Protein AF-A0A6G8RUR4-F1 (afdb_monomer_lite)

Structure (mmCIF, N/CA/C/O backbone):
data_AF-A0A6G8RUR4-F1
#
_entry.id   AF-A0A6G8RUR4-F1
#
loop_
_atom_site.group_PDB
_atom_site.id
_atom_site.type_symbol
_atom_site.label_atom_id
_atom_site.label_alt_id
_atom_site.label_comp_id
_atom_site.label_asym_id
_atom_site.label_entity_id
_atom_site.label_seq_id
_atom_site.pdbx_PDB_ins_code
_atom_site.Cartn_x
_atom_site.Cartn_y
_atom_site.Cartn_z
_atom_site.occupancy
_atom_site.B_iso_or_equiv
_atom_site.auth_seq_id
_atom_site.auth_comp_id
_atom_site.auth_asym_id
_atom_site.auth_atom_id
_atom_site.pdbx_PDB_model_num
ATOM 1 N N . MET A 1 1 ? 14.796 11.228 -72.167 1.00 39.22 1 MET A N 1
ATOM 2 C CA . MET A 1 1 ? 13.965 10.048 -72.504 1.00 39.22 1 MET A CA 1
ATOM 3 C C . MET A 1 1 ? 12.686 10.130 -71.687 1.00 39.22 1 MET A C 1
ATOM 5 O O . MET A 1 1 ? 12.757 9.966 -70.480 1.00 39.22 1 MET A O 1
ATOM 9 N N . ILE A 1 2 ? 11.554 10.454 -72.313 1.00 38.62 2 ILE A N 1
ATOM 10 C CA . ILE A 1 2 ? 10.247 10.582 -71.648 1.00 38.62 2 ILE A CA 1
ATOM 11 C C . ILE A 1 2 ? 9.370 9.448 -72.182 1.00 38.62 2 ILE A C 1
ATOM 13 O O . ILE A 1 2 ? 9.181 9.345 -73.392 1.00 38.62 2 ILE A O 1
ATOM 17 N N . LYS A 1 3 ? 8.894 8.566 -71.297 1.00 50.94 3 LYS A N 1
ATOM 18 C CA . LYS A 1 3 ? 7.958 7.484 -71.629 1.00 50.94 3 LYS A CA 1
ATOM 19 C C . LYS A 1 3 ? 6.578 7.847 -71.081 1.00 50.94 3 LYS A C 1
ATOM 21 O O . LYS A 1 3 ? 6.401 7.925 -69.872 1.00 50.94 3 LYS A O 1
ATOM 26 N N . PHE A 1 4 ? 5.630 8.060 -71.988 1.00 56.09 4 PHE A N 1
ATOM 27 C CA . PHE A 1 4 ? 4.192 8.094 -71.722 1.00 56.09 4 PHE A CA 1
ATOM 28 C C . PHE A 1 4 ? 3.642 6.667 -71.751 1.00 56.09 4 PHE A C 1
ATOM 30 O O . PHE A 1 4 ? 3.941 5.952 -72.702 1.00 56.09 4 PHE A O 1
ATOM 37 N N . TYR A 1 5 ? 2.805 6.286 -70.782 1.00 52.38 5 TYR A N 1
ATOM 38 C CA . TYR A 1 5 ? 1.797 5.231 -70.955 1.00 52.38 5 TYR A CA 1
ATOM 39 C C . TYR A 1 5 ? 0.518 5.567 -70.161 1.00 52.38 5 TYR A C 1
ATOM 41 O O . TYR A 1 5 ? 0.611 6.265 -69.148 1.00 52.38 5 TYR A O 1
ATOM 49 N N . PRO A 1 6 ? -0.669 5.151 -70.648 1.00 61.28 6 PRO A N 1
ATOM 50 C CA . PRO A 1 6 ? -1.935 5.810 -70.366 1.00 61.28 6 PRO A CA 1
ATOM 51 C C . PRO A 1 6 ? -2.784 5.142 -69.276 1.00 61.28 6 PRO A C 1
ATOM 53 O O . PRO A 1 6 ? -2.653 3.968 -68.943 1.00 61.28 6 PRO A O 1
ATOM 56 N N . VAL A 1 7 ? -3.702 5.977 -68.799 1.00 51.66 7 VAL A N 1
ATOM 57 C CA . VAL A 1 7 ? -4.922 5.740 -68.025 1.00 51.66 7 VAL A CA 1
ATOM 58 C C . VAL A 1 7 ? -5.691 4.494 -68.486 1.00 51.66 7 VAL A C 1
ATOM 60 O O . VAL A 1 7 ? -5.994 4.362 -69.669 1.00 51.66 7 VAL A O 1
ATOM 63 N N . CYS A 1 8 ? -6.108 3.648 -67.538 1.00 48.16 8 CYS A N 1
ATOM 64 C CA . CYS A 1 8 ? -7.214 2.713 -67.737 1.00 48.16 8 CYS A CA 1
ATOM 65 C C . CYS A 1 8 ? -8.162 2.786 -66.531 1.00 48.16 8 CYS A C 1
ATOM 67 O O . CYS A 1 8 ? -7.882 2.278 -65.447 1.00 48.16 8 CYS A O 1
ATOM 69 N N . LEU A 1 9 ? -9.257 3.511 -66.744 1.00 51.56 9 LEU A N 1
ATOM 70 C CA . LEU A 1 9 ? -10.427 3.639 -65.886 1.00 51.56 9 LEU A CA 1
ATOM 71 C C . LEU A 1 9 ? -11.281 2.373 -66.057 1.00 51.56 9 LEU A C 1
ATOM 73 O O . LEU A 1 9 ? -11.723 2.094 -67.169 1.00 51.56 9 LEU A O 1
ATOM 77 N N . VAL A 1 10 ? -11.559 1.638 -64.978 1.00 57.50 10 VAL A N 1
ATOM 78 C CA . VAL A 1 10 ? -12.610 0.607 -64.970 1.00 57.50 10 VAL A CA 1
ATOM 79 C C . VAL A 1 10 ? -13.583 0.922 -63.841 1.00 57.50 10 VAL A C 1
ATOM 81 O O . VAL A 1 10 ? -13.287 0.746 -62.663 1.00 57.50 10 VAL A O 1
ATOM 84 N N . VAL A 1 11 ? -14.744 1.434 -64.241 1.00 52.97 11 VAL A N 1
ATOM 85 C CA . VAL A 1 11 ? -15.960 1.547 -63.435 1.00 52.97 11 VAL A CA 1
ATOM 86 C C . VAL A 1 11 ? -16.721 0.232 -63.574 1.00 52.97 11 VAL A C 1
ATOM 88 O O . VAL A 1 11 ? -16.954 -0.209 -64.698 1.00 52.97 11 VAL A O 1
ATOM 91 N N . LEU A 1 12 ? -17.179 -0.354 -62.465 1.00 58.53 12 LEU A N 1
ATOM 92 C CA . LEU A 1 12 ? -18.310 -1.279 -62.507 1.00 58.53 12 LEU A CA 1
ATOM 93 C C . LEU A 1 12 ? -19.196 -1.112 -61.262 1.00 58.53 12 LEU A C 1
ATOM 95 O O . LEU A 1 12 ? -18.813 -1.451 -60.146 1.00 58.53 12 LEU A O 1
ATOM 99 N N . LEU A 1 13 ? -20.380 -0.541 -61.501 1.00 52.44 13 LEU A N 1
ATOM 100 C CA . LEU A 1 13 ? -21.550 -0.493 -60.622 1.00 52.44 13 LEU A CA 1
ATOM 101 C C . LEU A 1 13 ? -22.340 -1.811 -60.708 1.00 52.44 13 LEU A C 1
ATOM 103 O O . LEU A 1 13 ? -22.439 -2.380 -61.790 1.00 52.44 13 LEU A O 1
ATOM 107 N N . THR A 1 14 ? -22.991 -2.204 -59.608 1.00 55.09 14 THR A N 1
ATOM 108 C CA . THR A 1 14 ? -24.365 -2.776 -59.478 1.00 55.09 14 THR A CA 1
ATOM 109 C C . THR A 1 14 ? -24.536 -3.173 -57.994 1.00 55.09 14 THR A C 1
ATOM 111 O O . THR A 1 14 ? -23.645 -3.812 -57.455 1.00 55.09 14 THR A O 1
ATOM 114 N N . VAL A 1 15 ? -25.465 -2.696 -57.147 1.00 60.16 15 VAL A N 1
ATOM 115 C CA . VAL A 1 15 ? -26.904 -2.324 -57.161 1.00 60.16 15 VAL A CA 1
ATOM 116 C C . VAL A 1 15 ? -27.846 -3.515 -56.860 1.00 60.16 15 VAL A C 1
ATOM 118 O O . VAL A 1 15 ? -27.901 -4.469 -57.628 1.00 60.16 15 VAL A O 1
ATOM 121 N N . LEU A 1 16 ? -28.637 -3.332 -55.775 1.00 52.94 16 LEU A N 1
ATOM 122 C CA . LEU A 1 16 ? -29.833 -4.050 -55.243 1.00 52.94 16 LEU A CA 1
ATOM 123 C C . LEU A 1 16 ? -29.565 -5.247 -54.292 1.00 52.94 16 LEU A C 1
ATOM 125 O O . LEU A 1 16 ? -28.630 -5.997 -54.509 1.00 52.94 16 LEU A O 1
ATOM 129 N N . CYS A 1 17 ? -30.334 -5.516 -53.220 1.00 41.81 17 CYS A N 1
ATOM 130 C CA . CYS A 1 17 ? -31.730 -5.169 -52.917 1.00 41.81 17 CYS A CA 1
ATOM 131 C C . CYS A 1 17 ? -32.108 -5.436 -51.429 1.00 41.81 17 CYS A C 1
ATOM 133 O O . CYS A 1 17 ? -31.657 -6.438 -50.891 1.00 41.81 17 CYS A O 1
ATOM 135 N N . GLY A 1 18 ? -33.015 -4.602 -50.873 1.00 41.69 18 GLY A N 1
ATOM 136 C CA . GLY A 1 18 ? -34.075 -4.854 -49.851 1.00 41.69 18 GLY A CA 1
ATOM 137 C C . GLY A 1 18 ? -33.752 -5.498 -48.481 1.00 41.69 18 GLY A C 1
ATOM 138 O O . GLY A 1 18 ? -32.821 -6.264 -48.341 1.00 41.69 18 GLY A O 1
ATOM 139 N N . CYS A 1 19 ? -34.522 -5.317 -47.401 1.00 40.66 19 CYS A N 1
ATOM 140 C CA . CYS A 1 19 ? -35.824 -4.681 -47.212 1.00 40.66 19 CYS A CA 1
ATOM 141 C C . CYS A 1 19 ? -36.068 -4.379 -45.721 1.00 40.66 19 CYS A C 1
ATOM 143 O O . CYS A 1 19 ? -35.646 -5.109 -44.827 1.00 40.66 19 CYS A O 1
ATOM 145 N N . ASP A 1 20 ? -36.826 -3.311 -45.530 1.00 47.16 20 ASP A N 1
ATOM 146 C CA . ASP A 1 20 ? -37.336 -2.692 -44.314 1.00 47.16 20 ASP A CA 1
ATOM 147 C C . ASP A 1 20 ? -38.391 -3.547 -43.578 1.00 47.16 20 ASP A C 1
ATOM 149 O O . ASP A 1 20 ? -39.212 -4.218 -44.213 1.00 47.16 20 ASP A O 1
ATOM 153 N N . ARG A 1 21 ? -38.436 -3.455 -42.243 1.00 36.22 21 ARG A N 1
ATOM 154 C CA . ARG A 1 21 ? -39.636 -3.735 -41.433 1.00 36.22 21 ARG A CA 1
ATOM 155 C C . ARG A 1 21 ? -39.652 -2.840 -40.196 1.00 36.22 21 ARG A C 1
ATOM 157 O O . ARG A 1 21 ? -39.193 -3.226 -39.124 1.00 36.22 21 ARG A O 1
ATOM 164 N N . GLN A 1 22 ? -40.305 -1.690 -40.323 1.00 44.97 22 GLN A N 1
ATOM 165 C CA . GLN A 1 22 ? -40.978 -1.048 -39.198 1.00 44.97 22 GLN A CA 1
ATOM 166 C C . GLN A 1 22 ? -42.205 -1.864 -38.758 1.00 44.97 22 GLN A C 1
ATOM 168 O O . GLN A 1 22 ? -43.041 -2.254 -39.577 1.00 44.97 22 GLN A O 1
ATOM 173 N N . LYS A 1 23 ? -42.376 -2.024 -37.441 1.00 37.03 23 LYS A N 1
ATOM 174 C CA . LYS A 1 23 ? -43.692 -2.163 -36.803 1.00 37.03 23 LYS A CA 1
ATOM 175 C C . LYS A 1 23 ? -43.827 -1.155 -35.655 1.00 37.03 23 LYS A C 1
ATOM 177 O O . LYS A 1 23 ? -43.210 -1.296 -34.610 1.00 37.03 23 LYS A O 1
ATOM 182 N N . LYS A 1 24 ? -44.619 -0.130 -35.976 1.00 31.11 24 LYS A N 1
ATOM 183 C CA . LYS A 1 24 ? -45.595 0.681 -35.226 1.00 31.11 24 LYS A CA 1
ATOM 184 C C . LYS A 1 24 ? -45.669 0.616 -33.683 1.00 31.11 24 LYS A C 1
ATOM 186 O O . LYS A 1 24 ? -45.764 -0.447 -33.083 1.00 31.11 24 LYS A O 1
ATOM 191 N N . VAL A 1 25 ? -45.777 1.832 -33.143 1.00 40.19 25 VAL A N 1
ATOM 192 C CA . VAL A 1 25 ? -46.118 2.322 -31.793 1.00 40.19 25 VAL A CA 1
ATOM 193 C C . VAL A 1 25 ? -47.603 2.135 -31.434 1.00 40.19 25 VAL A C 1
ATOM 195 O O . VAL A 1 25 ? -48.445 2.272 -32.319 1.00 40.19 25 VAL A O 1
ATOM 198 N N . GLU A 1 26 ? -47.906 1.983 -30.135 1.00 31.17 26 GLU A N 1
ATOM 199 C CA . GLU A 1 26 ? -49.097 2.531 -29.438 1.00 31.17 26 GLU A CA 1
ATOM 200 C C . GLU A 1 26 ? -48.732 2.691 -27.931 1.00 31.17 26 GLU A C 1
ATOM 202 O O . GLU A 1 26 ? -48.326 1.714 -27.311 1.00 31.17 26 GLU A O 1
ATOM 207 N N . GLN A 1 27 ? -48.449 3.923 -27.455 1.00 32.62 27 GLN A N 1
ATOM 208 C CA . GLN A 1 27 ? -49.302 4.814 -26.616 1.00 32.62 27 GLN A CA 1
ATOM 209 C C . GLN A 1 27 ? -49.482 4.312 -25.155 1.00 32.62 27 GLN A C 1
ATOM 211 O O . GLN A 1 27 ? -49.737 3.139 -24.950 1.00 32.62 27 GLN A O 1
ATOM 216 N N . ILE A 1 28 ? -49.385 5.096 -24.064 1.00 33.47 28 ILE A N 1
ATOM 217 C CA . ILE A 1 28 ? -49.889 6.458 -23.790 1.00 33.47 28 ILE A CA 1
ATOM 218 C C . ILE A 1 28 ? -49.346 6.930 -22.404 1.00 33.47 28 ILE A C 1
ATOM 220 O O . ILE A 1 28 ? -49.317 6.124 -21.480 1.00 33.47 28 ILE A O 1
ATOM 224 N N . THR A 1 29 ? -48.997 8.232 -22.292 1.00 26.72 29 THR A N 1
ATOM 225 C CA . THR A 1 29 ? -49.271 9.161 -21.146 1.00 26.72 29 THR A CA 1
ATOM 226 C C . THR A 1 29 ? -48.492 8.956 -19.831 1.00 26.72 29 THR A C 1
ATOM 228 O O . THR A 1 29 ? -48.478 7.860 -19.298 1.00 26.72 29 THR A O 1
ATOM 231 N N . THR A 1 30 ? -47.850 9.907 -19.135 1.00 27.20 30 THR A N 1
ATOM 232 C CA . THR A 1 30 ? -47.579 11.377 -19.097 1.00 27.20 30 THR A CA 1
ATOM 233 C C . THR A 1 30 ? -46.499 11.526 -17.983 1.00 27.20 30 THR A C 1
ATOM 235 O O . THR A 1 30 ? -46.411 10.636 -17.146 1.00 27.20 30 THR A O 1
ATOM 238 N N . VAL A 1 31 ? -45.610 12.512 -17.844 1.00 29.56 31 VAL A N 1
ATOM 239 C CA . VAL A 1 31 ? -45.735 13.970 -17.657 1.00 29.56 31 VAL A CA 1
ATOM 240 C C . VAL A 1 31 ? -44.303 14.519 -17.749 1.00 29.56 31 VAL A C 1
ATOM 242 O O . VAL A 1 31 ? -43.375 13.913 -17.213 1.00 29.56 31 VAL A O 1
ATOM 245 N N . ASP A 1 32 ? -44.141 15.674 -18.385 1.00 29.08 32 ASP A N 1
ATOM 246 C CA . ASP A 1 32 ? -42.894 16.428 -18.431 1.00 29.08 32 ASP A CA 1
ATOM 247 C C . ASP A 1 32 ? -42.728 17.343 -17.201 1.00 29.08 32 ASP A C 1
ATOM 249 O O . ASP A 1 32 ? -43.695 17.931 -16.723 1.00 29.08 32 ASP A O 1
ATOM 253 N N . THR A 1 33 ? -41.469 17.539 -16.797 1.00 33.06 33 THR A N 1
ATOM 254 C CA . THR A 1 33 ? -40.949 18.694 -16.036 1.00 33.06 33 THR A CA 1
ATOM 255 C C . THR A 1 33 ? -41.412 18.891 -14.578 1.00 33.06 33 THR A C 1
ATOM 257 O O . THR A 1 33 ? -42.481 19.426 -14.312 1.00 33.06 33 THR A O 1
ATOM 260 N N . SER A 1 34 ? -40.518 18.623 -13.613 1.00 28.84 34 SER A N 1
ATOM 261 C CA . SER A 1 34 ? -39.877 19.691 -12.815 1.00 28.84 34 SER A CA 1
ATOM 262 C C . SER A 1 34 ? -38.905 19.133 -11.762 1.00 28.84 34 SER A C 1
ATOM 264 O O . SER A 1 34 ? -39.275 18.360 -10.886 1.00 28.84 34 SER A O 1
ATOM 266 N N . ALA A 1 35 ? -37.653 19.572 -11.880 1.00 30.33 35 ALA A N 1
ATOM 267 C CA . ALA A 1 35 ? -36.748 19.984 -10.811 1.00 30.33 35 ALA A CA 1
ATOM 268 C C . ALA A 1 35 ? -36.726 19.225 -9.460 1.00 30.33 35 ALA A C 1
ATOM 270 O O . ALA A 1 35 ? -37.588 19.368 -8.600 1.00 30.33 35 ALA A O 1
ATOM 271 N N . ASN A 1 36 ? -35.543 18.660 -9.195 1.00 41.34 36 ASN A N 1
ATOM 272 C CA . ASN A 1 36 ? -34.801 18.892 -7.953 1.00 41.34 36 ASN A CA 1
ATOM 273 C C . ASN A 1 36 ? -35.408 18.339 -6.648 1.00 41.34 36 ASN A C 1
ATOM 275 O O . ASN A 1 36 ? -35.887 19.099 -5.810 1.00 41.34 36 ASN A O 1
ATOM 279 N N . LYS A 1 37 ? -35.288 17.020 -6.433 1.00 38.47 37 LYS A N 1
ATOM 280 C CA . LYS A 1 37 ? -35.058 16.392 -5.111 1.00 38.47 37 LYS A CA 1
ATOM 281 C C . LYS A 1 37 ? -35.017 14.865 -5.238 1.00 38.47 37 LYS A C 1
ATOM 283 O O . LYS A 1 37 ? -36.022 14.204 -5.033 1.00 38.47 37 LYS A O 1
ATOM 288 N N . ALA A 1 38 ? -33.851 14.304 -5.548 1.00 32.47 38 ALA A N 1
ATOM 289 C CA . ALA A 1 38 ? -33.507 12.915 -5.203 1.00 32.47 38 ALA A CA 1
ATOM 290 C C . ALA A 1 38 ? -32.010 12.646 -5.434 1.00 32.47 38 ALA A C 1
ATOM 292 O O . ALA A 1 38 ? -31.619 11.634 -5.998 1.00 32.47 38 ALA A O 1
ATOM 293 N N . LEU A 1 39 ? -31.152 13.577 -5.012 1.00 35.38 39 LEU A N 1
ATOM 294 C CA . LEU A 1 39 ? -29.720 13.317 -4.838 1.00 35.38 39 LEU A CA 1
ATOM 295 C C . LEU A 1 39 ? -29.354 13.650 -3.393 1.00 35.38 39 LEU A C 1
ATOM 297 O O . LEU A 1 39 ? -28.524 14.497 -3.087 1.00 35.38 39 LEU A O 1
ATOM 301 N N . LYS A 1 40 ? -30.087 13.025 -2.475 1.00 40.28 40 LYS A N 1
ATOM 302 C CA . LYS A 1 40 ? -29.681 12.849 -1.089 1.00 40.28 40 LYS A CA 1
ATOM 303 C C . LYS A 1 40 ? -30.109 11.453 -0.685 1.00 40.28 40 LYS A C 1
ATOM 305 O O . LYS A 1 40 ? -31.268 11.102 -0.874 1.00 40.28 40 LYS A O 1
ATOM 310 N N . GLN A 1 41 ? -29.149 10.745 -0.097 1.00 34.41 41 GLN A N 1
ATOM 311 C CA . GLN A 1 41 ? -29.270 9.441 0.549 1.00 34.41 41 GLN A CA 1
ATOM 312 C C . GLN A 1 41 ? -28.858 8.218 -0.289 1.00 34.41 41 GLN A C 1
ATOM 314 O O . GLN A 1 41 ? -29.582 7.241 -0.405 1.00 34.41 41 GLN A O 1
ATOM 319 N N . LEU A 1 42 ? -27.600 8.226 -0.742 1.00 30.73 42 LEU A N 1
ATOM 320 C CA . LEU A 1 42 ? -26.738 7.051 -0.582 1.00 30.73 42 LEU A CA 1
ATOM 321 C C . LEU A 1 42 ? -25.890 7.248 0.682 1.00 30.73 42 LEU A C 1
ATOM 323 O O . LEU A 1 42 ? -24.694 7.506 0.635 1.00 30.73 42 LEU A O 1
ATOM 327 N N . THR A 1 43 ? -26.535 7.183 1.845 1.00 37.81 43 THR A N 1
ATOM 328 C CA . THR A 1 43 ? -25.838 6.819 3.082 1.00 37.81 43 THR A CA 1
ATOM 329 C C . THR A 1 43 ? -25.618 5.313 3.031 1.00 37.81 43 THR A C 1
ATOM 331 O O . THR A 1 43 ? -26.517 4.563 3.410 1.00 37.81 43 THR A O 1
ATOM 334 N N . HIS A 1 44 ? -24.463 4.863 2.539 1.00 34.97 44 HIS A N 1
ATOM 335 C CA . HIS A 1 44 ? -24.057 3.473 2.710 1.00 34.97 44 HIS A CA 1
ATOM 336 C C . HIS A 1 44 ? -23.130 3.371 3.916 1.00 34.97 44 HIS A C 1
ATOM 338 O O . HIS A 1 44 ? -21.975 3.786 3.899 1.00 34.97 44 HIS A O 1
ATOM 344 N N . LYS A 1 45 ? -23.705 2.854 4.996 1.00 37.59 45 LYS A N 1
ATOM 345 C CA . LYS A 1 45 ? -23.046 2.497 6.243 1.00 37.59 45 LYS A CA 1
ATOM 346 C C . LYS A 1 45 ? -22.511 1.057 6.138 1.00 37.59 45 LYS A C 1
ATOM 348 O O . LYS A 1 45 ? -22.896 0.212 6.930 1.00 37.59 45 LYS A O 1
ATOM 353 N N . GLU A 1 46 ? -21.658 0.803 5.146 1.00 56.34 46 GLU A N 1
ATOM 354 C CA . GLU A 1 46 ? -20.705 -0.323 5.109 1.00 56.34 46 GLU A CA 1
ATOM 355 C C . GLU A 1 46 ? -19.322 0.271 4.791 1.00 56.34 46 GLU A C 1
ATOM 357 O O . GLU A 1 46 ? -18.824 0.278 3.659 1.00 56.34 46 GLU A O 1
ATOM 362 N N . GLY A 1 47 ? -18.765 0.937 5.803 1.00 77.31 47 GLY A N 1
ATOM 363 C CA . GLY A 1 47 ? -17.417 1.494 5.765 1.00 77.31 47 GLY A CA 1
ATOM 364 C C . GLY A 1 47 ? -16.395 0.411 6.086 1.00 77.31 47 GLY A C 1
ATOM 365 O O . GLY A 1 47 ? -16.674 -0.479 6.884 1.00 77.31 47 GLY A O 1
ATOM 366 N N . PHE A 1 48 ? -15.223 0.490 5.459 1.00 90.56 48 PHE A N 1
ATOM 367 C CA . PHE A 1 48 ? -14.054 -0.232 5.946 1.00 90.56 48 PHE A CA 1
ATOM 368 C C . PHE A 1 48 ? -13.739 0.262 7.364 1.00 90.56 48 PHE A C 1
ATOM 370 O O . PHE A 1 48 ? -13.653 1.472 7.572 1.00 90.56 48 PHE A O 1
ATOM 377 N N . ASP A 1 49 ? -13.614 -0.660 8.316 1.00 93.44 49 ASP A N 1
ATOM 378 C CA . ASP A 1 49 ? -13.237 -0.371 9.698 1.00 93.44 49 ASP A CA 1
ATOM 379 C C . ASP A 1 49 ? -11.818 -0.903 9.954 1.00 93.44 49 ASP A C 1
ATOM 381 O O . ASP A 1 49 ? -11.646 -2.117 10.104 1.00 93.44 49 ASP A O 1
ATOM 385 N N . PRO A 1 50 ? -10.795 -0.034 10.013 1.00 93.00 50 PRO A N 1
ATOM 386 C CA . PRO A 1 50 ? -9.425 -0.460 10.277 1.00 93.00 50 PRO A CA 1
ATOM 387 C C . PRO A 1 50 ? -9.239 -1.180 11.620 1.00 93.00 50 PRO A C 1
ATOM 389 O O . PRO A 1 50 ? -8.345 -2.016 11.753 1.00 93.00 50 PRO A O 1
ATOM 392 N N . GLU A 1 51 ? -10.095 -0.911 12.610 1.00 93.81 51 GLU A N 1
ATOM 393 C CA . GLU A 1 51 ? -10.012 -1.539 13.934 1.00 93.81 51 GLU A CA 1
ATOM 394 C C . GLU A 1 51 ? -10.504 -2.991 13.942 1.00 93.81 51 GLU A C 1
ATOM 396 O O . GLU A 1 51 ? -10.226 -3.748 14.879 1.00 93.81 51 GLU A O 1
ATOM 401 N N . SER A 1 52 ? -11.200 -3.407 12.881 1.00 94.06 52 SER A N 1
ATOM 402 C CA . SER A 1 52 ? -11.647 -4.789 12.697 1.00 94.06 52 SER A CA 1
ATOM 403 C C . SER A 1 52 ? -10.532 -5.734 12.229 1.00 94.06 52 SER A C 1
ATOM 405 O O . SER A 1 52 ? -10.672 -6.948 12.369 1.00 94.06 52 SER A O 1
ATOM 407 N N . LEU A 1 53 ? -9.402 -5.195 11.753 1.00 95.25 53 LEU A N 1
ATOM 408 C CA . LEU A 1 53 ? -8.285 -5.974 11.220 1.00 95.25 53 LEU A CA 1
ATOM 409 C C . LEU A 1 53 ? -7.651 -6.899 12.271 1.00 95.25 53 LEU A C 1
ATOM 411 O O . LEU A 1 53 ? 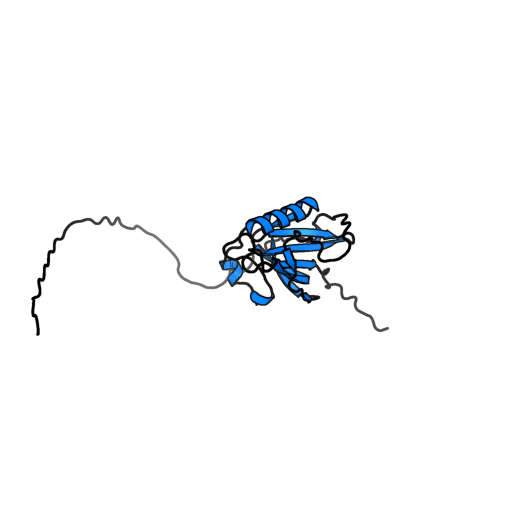-7.555 -6.588 13.468 1.00 95.25 53 LEU A O 1
ATOM 415 N N . ASN A 1 54 ? -7.128 -8.034 11.813 1.00 94.00 54 ASN A N 1
ATOM 416 C CA . ASN A 1 54 ? -6.436 -8.985 12.679 1.00 94.00 54 ASN A CA 1
ATOM 417 C C . ASN A 1 54 ? -5.141 -8.398 13.254 1.00 94.00 54 ASN A C 1
ATOM 419 O O . ASN A 1 54 ? -4.311 -7.853 12.528 1.00 94.00 54 ASN A O 1
ATOM 423 N N . LYS A 1 55 ? -4.943 -8.547 14.569 1.00 94.44 55 LYS A N 1
ATOM 424 C CA . LYS A 1 55 ? -3.691 -8.175 15.236 1.00 94.44 55 LYS A CA 1
ATOM 425 C C . LYS A 1 55 ? -2.643 -9.262 15.028 1.00 94.44 55 LYS A C 1
ATOM 427 O O . LYS A 1 55 ? -2.870 -10.412 15.401 1.00 94.44 55 LYS A O 1
ATOM 432 N N . LEU A 1 56 ? -1.492 -8.888 14.479 1.00 90.56 56 LEU A N 1
ATOM 433 C CA . LEU A 1 56 ? -0.414 -9.820 14.171 1.00 90.56 56 LEU A CA 1
ATOM 434 C C . LEU A 1 56 ? 0.730 -9.711 15.189 1.00 90.56 56 LEU A C 1
ATOM 436 O O . LEU A 1 56 ? 1.174 -8.604 15.507 1.00 90.56 56 LEU A O 1
ATOM 440 N N . PRO A 1 57 ? 1.259 -10.842 15.691 1.00 82.62 57 PRO A N 1
ATOM 441 C CA . PRO A 1 57 ? 2.431 -10.863 16.558 1.00 82.62 57 PRO A CA 1
ATOM 442 C C . PRO A 1 57 ? 3.708 -10.717 15.715 1.00 82.62 57 PRO A C 1
ATOM 444 O O . PRO A 1 57 ? 4.513 -11.643 15.617 1.00 82.62 57 PRO A O 1
ATOM 447 N N . LEU A 1 58 ? 3.873 -9.573 15.046 1.00 75.31 58 LEU A N 1
ATOM 448 C CA . LEU A 1 58 ? 5.001 -9.351 14.144 1.00 75.31 58 LEU A CA 1
ATOM 449 C C . LEU A 1 58 ? 6.324 -9.344 14.918 1.00 75.31 58 LEU A C 1
ATOM 451 O O . LEU A 1 58 ? 6.511 -8.591 15.873 1.00 75.31 58 LEU A O 1
ATOM 455 N N . THR A 1 59 ? 7.262 -10.188 14.485 1.00 64.88 59 THR A N 1
ATOM 456 C CA . THR A 1 59 ? 8.646 -10.188 14.982 1.00 64.88 59 THR A CA 1
ATOM 457 C C . THR A 1 59 ? 9.429 -8.985 14.466 1.00 64.88 59 THR A C 1
ATOM 459 O O . THR A 1 59 ? 10.332 -8.504 15.148 1.00 64.88 59 THR A O 1
ATOM 462 N N . GLN A 1 60 ? 9.079 -8.496 13.273 1.00 66.62 60 GLN A N 1
ATOM 463 C CA . GLN A 1 60 ? 9.559 -7.225 12.748 1.00 66.62 60 GLN A CA 1
ATOM 464 C C . GLN A 1 60 ? 8.767 -6.103 13.417 1.00 66.62 60 GLN A C 1
ATOM 466 O O . GLN A 1 60 ? 7.570 -5.956 13.179 1.00 66.62 60 GLN A O 1
ATOM 471 N N . LYS A 1 61 ? 9.446 -5.353 14.285 1.00 59.91 61 LYS A N 1
ATOM 472 C CA . LYS A 1 61 ? 8.825 -4.285 15.073 1.00 59.91 61 LYS A CA 1
ATOM 473 C C . LYS A 1 61 ? 8.713 -2.965 14.321 1.00 59.91 61 LYS A C 1
ATOM 475 O O . LYS A 1 61 ? 7.865 -2.162 14.679 1.00 59.91 61 LYS A O 1
ATOM 480 N N . ASP A 1 62 ? 9.510 -2.783 13.271 1.00 73.12 62 ASP A N 1
ATOM 481 C CA . ASP A 1 62 ? 9.649 -1.478 12.640 1.00 73.12 62 ASP A CA 1
ATOM 482 C C . ASP A 1 62 ? 8.919 -1.430 11.289 1.00 73.12 62 ASP A C 1
ATOM 484 O O . ASP A 1 62 ? 9.103 -2.279 10.400 1.00 73.12 62 ASP A O 1
ATOM 488 N N . PHE A 1 63 ? 8.093 -0.395 11.150 1.00 73.31 63 PHE A N 1
ATOM 489 C CA . PHE A 1 63 ? 7.510 0.080 9.901 1.00 73.31 63 PHE A CA 1
ATOM 490 C C . PHE A 1 63 ? 8.595 0.179 8.807 1.00 73.31 63 PHE A C 1
ATOM 492 O O . PHE A 1 63 ? 9.703 0.640 9.095 1.00 73.31 63 PHE A O 1
ATOM 499 N N . PRO A 1 64 ? 8.351 -0.280 7.560 1.00 81.00 64 PRO A N 1
ATOM 500 C CA . PRO A 1 64 ? 7.052 -0.476 6.898 1.00 81.00 64 PRO A CA 1
ATOM 501 C C . PRO A 1 64 ? 6.542 -1.934 6.825 1.00 81.00 64 PRO A C 1
ATOM 503 O O . PRO A 1 64 ? 5.703 -2.245 5.986 1.00 81.00 64 PRO A O 1
ATOM 506 N N . TYR A 1 65 ? 7.034 -2.847 7.671 1.00 81.38 65 TYR A N 1
ATOM 507 C CA . TYR A 1 65 ? 6.477 -4.208 7.835 1.00 81.38 65 TYR A CA 1
ATOM 508 C C . TYR A 1 65 ? 6.403 -5.096 6.568 1.00 81.38 65 TYR A C 1
ATOM 510 O O . TYR A 1 65 ? 5.563 -5.993 6.488 1.00 81.38 65 TYR A O 1
ATOM 518 N N . PHE A 1 66 ? 7.285 -4.900 5.582 1.00 82.06 66 PHE A N 1
ATOM 519 C CA . PHE A 1 66 ? 7.416 -5.809 4.436 1.00 82.06 66 PHE A CA 1
ATOM 520 C C . PHE A 1 66 ? 8.879 -6.141 4.128 1.00 82.06 66 PHE A C 1
ATOM 522 O O . PHE A 1 66 ? 9.799 -5.407 4.491 1.00 82.06 66 PHE A O 1
ATOM 529 N N . MET A 1 67 ? 9.082 -7.254 3.418 1.00 80.69 67 MET A N 1
ATOM 530 C CA . MET A 1 67 ? 10.382 -7.683 2.903 1.00 80.69 67 MET A CA 1
ATOM 531 C C . MET A 1 67 ? 10.321 -7.816 1.384 1.00 80.69 67 MET A C 1
ATOM 533 O O . MET A 1 67 ? 9.341 -8.323 0.832 1.00 80.69 67 MET A O 1
ATOM 537 N N . LEU A 1 68 ? 11.383 -7.380 0.709 1.00 84.12 68 LEU A N 1
ATOM 538 C CA . LEU A 1 68 ? 11.545 -7.583 -0.726 1.00 84.12 68 LEU A CA 1
ATOM 539 C C . LEU A 1 68 ? 12.221 -8.930 -1.014 1.00 84.12 68 LEU A C 1
ATOM 541 O O . LEU A 1 68 ? 13.028 -9.399 -0.209 1.00 84.12 68 LEU A O 1
ATOM 545 N N . PRO A 1 69 ? 11.937 -9.556 -2.170 1.00 82.06 69 PRO A N 1
ATOM 546 C CA . PRO A 1 69 ? 12.756 -10.659 -2.667 1.00 82.06 69 PRO A CA 1
ATOM 547 C C . PRO A 1 69 ? 14.208 -10.204 -2.877 1.00 82.06 69 PRO A C 1
ATOM 549 O O . PRO A 1 69 ? 14.422 -9.057 -3.252 1.00 82.06 69 PRO A O 1
ATOM 552 N N . GLU A 1 70 ? 15.182 -11.110 -2.731 1.00 80.81 70 GLU A N 1
ATOM 553 C CA . GLU A 1 70 ? 16.632 -10.803 -2.786 1.00 80.81 70 GLU A CA 1
ATOM 554 C C . GLU A 1 70 ? 17.075 -9.976 -4.008 1.00 80.81 70 GLU A C 1
ATOM 556 O O . GLU A 1 70 ? 18.009 -9.186 -3.927 1.00 80.81 70 GLU A O 1
ATOM 561 N N . ASP A 1 71 ? 16.383 -10.132 -5.136 1.00 85.75 71 ASP A N 1
ATOM 562 C CA . ASP A 1 71 ? 16.711 -9.481 -6.408 1.00 85.75 71 ASP A CA 1
ATOM 563 C C . ASP A 1 71 ? 16.072 -8.099 -6.609 1.00 85.75 71 ASP A C 1
ATOM 565 O O . ASP A 1 71 ? 16.249 -7.477 -7.661 1.00 85.75 71 ASP A O 1
ATOM 569 N N . TYR A 1 72 ? 15.285 -7.648 -5.634 1.00 88.12 72 TYR A N 1
ATOM 570 C CA . TYR A 1 72 ? 14.517 -6.414 -5.679 1.00 88.12 72 TYR A CA 1
ATOM 571 C C . TYR A 1 72 ? 15.038 -5.464 -4.614 1.00 88.12 72 TYR A C 1
ATOM 573 O O . TYR A 1 72 ? 15.359 -5.859 -3.495 1.00 88.12 72 TYR A O 1
ATOM 581 N N . LYS A 1 73 ? 15.082 -4.183 -4.958 1.00 88.94 73 LYS A N 1
ATOM 582 C CA . LYS A 1 73 ? 15.568 -3.137 -4.071 1.00 88.94 73 LYS A CA 1
ATOM 583 C C . LYS A 1 73 ? 14.666 -1.921 -4.087 1.00 88.94 73 LYS A C 1
ATOM 585 O O . LYS A 1 73 ? 14.061 -1.573 -5.102 1.00 88.94 73 LYS A O 1
ATOM 590 N N . VAL A 1 74 ? 14.650 -1.257 -2.941 1.00 88.75 74 VAL A N 1
ATOM 591 C CA . VAL A 1 74 ? 14.157 0.106 -2.791 1.00 88.75 74 VAL A CA 1
ATOM 592 C C . VAL A 1 74 ? 15.139 1.050 -3.484 1.00 88.75 74 VAL A C 1
ATOM 594 O O . VAL A 1 74 ? 16.334 1.021 -3.190 1.00 88.75 74 VAL A O 1
ATOM 597 N N . THR A 1 75 ? 14.655 1.893 -4.396 1.00 81.75 75 THR A N 1
ATOM 598 C CA . THR A 1 75 ? 15.496 2.935 -5.022 1.00 81.75 75 THR A CA 1
ATOM 599 C C . THR A 1 75 ? 15.502 4.235 -4.229 1.00 81.75 75 THR A C 1
ATOM 601 O O . THR A 1 75 ? 16.476 4.981 -4.254 1.00 81.75 75 THR A O 1
ATOM 604 N N . SER A 1 76 ? 14.397 4.521 -3.546 1.00 87.38 76 SER A N 1
ATOM 605 C CA . SER A 1 76 ? 14.198 5.673 -2.670 1.00 87.38 76 SER A CA 1
ATOM 606 C C . SER A 1 76 ? 12.965 5.434 -1.801 1.00 87.38 76 SER A C 1
ATOM 608 O O . SER A 1 76 ? 12.131 4.582 -2.112 1.00 87.38 76 SER A O 1
ATOM 610 N N . PHE A 1 77 ? 12.822 6.180 -0.713 1.00 87.12 77 PHE A N 1
ATOM 611 C CA . PHE A 1 77 ? 11.598 6.163 0.079 1.00 87.12 77 PHE A CA 1
ATOM 612 C C . PHE A 1 77 ? 11.246 7.569 0.556 1.00 87.12 77 PHE A C 1
ATOM 614 O O . PHE A 1 77 ? 12.114 8.436 0.671 1.00 87.12 77 PHE A O 1
ATOM 621 N N . LYS A 1 78 ? 9.960 7.785 0.825 1.00 86.25 78 LYS A N 1
ATOM 622 C CA . LYS A 1 78 ? 9.438 8.986 1.477 1.00 86.25 78 LYS A CA 1
ATOM 623 C C . LYS A 1 78 ? 8.540 8.546 2.626 1.00 86.25 78 LYS A C 1
ATOM 625 O O . LYS A 1 78 ? 7.676 7.703 2.400 1.00 86.25 78 LYS A O 1
ATOM 630 N N . VAL A 1 79 ? 8.752 9.125 3.805 1.00 90.31 79 VAL A N 1
ATOM 631 C CA . VAL A 1 79 ? 7.849 9.022 4.959 1.00 90.31 79 VAL A CA 1
ATOM 632 C C . VAL A 1 79 ? 7.186 10.379 5.153 1.00 90.31 79 VAL A C 1
ATOM 634 O O . VAL A 1 79 ? 7.877 11.401 5.126 1.00 90.31 79 VAL A O 1
ATOM 637 N N . VAL A 1 80 ? 5.859 10.404 5.261 1.00 90.19 80 VAL A N 1
ATOM 638 C CA . VAL A 1 80 ? 5.071 11.630 5.452 1.00 90.19 80 VAL A CA 1
ATOM 639 C C . VAL A 1 80 ? 4.008 11.380 6.509 1.00 90.19 80 VAL A C 1
ATOM 641 O O . VAL A 1 80 ? 3.167 10.504 6.334 1.00 90.19 80 VAL A O 1
ATOM 644 N N . GLU A 1 81 ? 4.036 12.165 7.578 1.00 90.94 81 GLU A N 1
ATOM 645 C CA . GLU A 1 81 ? 3.013 12.142 8.625 1.00 90.94 81 GLU A CA 1
ATOM 646 C C . GLU A 1 81 ? 1.726 12.847 8.164 1.00 90.94 81 GLU A C 1
ATOM 648 O O . GLU A 1 81 ? 1.775 13.765 7.339 1.00 90.94 81 GLU A O 1
ATOM 653 N N . TYR A 1 82 ? 0.580 12.435 8.718 1.00 88.50 82 TYR A N 1
ATOM 654 C CA . TYR A 1 82 ? -0.751 13.017 8.465 1.00 88.50 82 TYR A CA 1
ATOM 655 C C . TYR A 1 82 ? -1.117 13.131 6.976 1.00 88.50 82 TYR A C 1
ATOM 657 O O . TYR A 1 82 ? -1.771 14.079 6.531 1.00 88.50 82 TYR A O 1
ATOM 665 N N . GLN A 1 83 ? -0.672 12.168 6.170 1.00 92.00 83 GLN A N 1
ATOM 666 C CA . GLN A 1 83 ? -0.924 12.169 4.738 1.00 92.00 83 GLN A CA 1
ATOM 667 C C . GLN A 1 83 ? -2.262 11.498 4.436 1.00 92.00 83 GLN A C 1
ATOM 669 O O . GLN A 1 83 ? -2.466 10.331 4.764 1.00 92.00 83 GLN A O 1
ATOM 674 N N . LYS A 1 84 ? -3.138 12.201 3.712 1.00 91.81 84 LYS A N 1
ATOM 675 C CA . LYS A 1 84 ? -4.336 11.607 3.105 1.00 91.81 84 LYS A CA 1
ATOM 676 C C . LYS A 1 84 ? -3.964 10.834 1.847 1.00 91.81 84 LYS A C 1
ATOM 678 O O . LYS A 1 84 ? -3.294 11.382 0.968 1.00 91.81 84 LYS A O 1
ATOM 683 N N . TYR A 1 85 ? -4.389 9.580 1.755 1.00 93.31 85 TYR A N 1
ATOM 684 C CA . TYR A 1 85 ? -4.065 8.703 0.635 1.00 93.31 85 TYR A CA 1
ATOM 685 C C . TYR A 1 85 ? -5.203 7.728 0.312 1.00 93.31 85 TYR A C 1
ATOM 687 O O . TYR A 1 85 ? -5.837 7.176 1.209 1.00 93.31 85 TYR A O 1
ATOM 695 N N . TYR A 1 86 ? -5.457 7.506 -0.976 1.00 94.75 86 TYR A N 1
ATOM 696 C CA . TYR A 1 86 ? -6.451 6.565 -1.479 1.00 94.75 86 TYR A CA 1
ATOM 697 C C . TYR A 1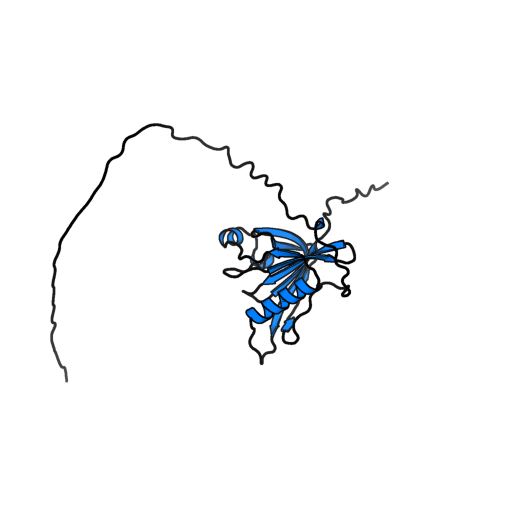 86 ? -5.841 5.179 -1.686 1.00 94.75 86 TYR A C 1
ATOM 699 O O . TYR A 1 86 ? -4.956 4.995 -2.528 1.00 94.75 86 TYR A O 1
ATOM 707 N N . PHE A 1 87 ? -6.397 4.200 -0.980 1.00 95.62 87 PHE A N 1
ATOM 708 C CA . PHE A 1 87 ? -6.108 2.777 -1.136 1.00 95.62 87 PHE A CA 1
ATOM 709 C C . PHE A 1 87 ? -7.257 2.054 -1.840 1.00 95.62 87 PHE A C 1
ATOM 711 O O . PHE A 1 87 ? -8.415 2.447 -1.713 1.00 95.62 87 PHE A O 1
ATOM 718 N N . ALA A 1 88 ? -6.958 0.978 -2.563 1.00 95.62 88 ALA A N 1
ATOM 719 C CA . ALA A 1 88 ? -7.977 0.053 -3.054 1.00 95.62 88 ALA A CA 1
ATOM 720 C C . ALA A 1 88 ? -8.429 -0.853 -1.906 1.00 95.62 88 ALA A C 1
ATOM 722 O O . ALA A 1 88 ? -7.626 -1.643 -1.4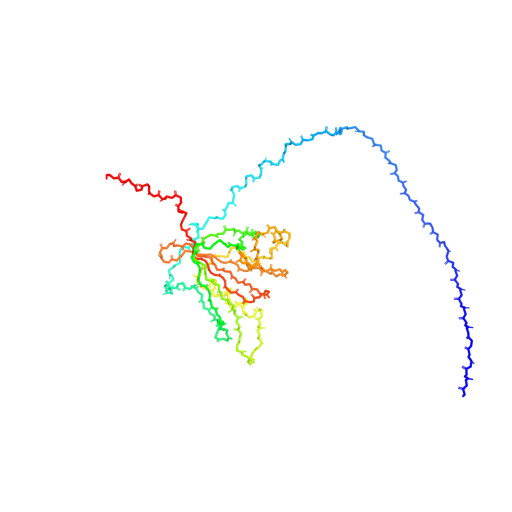18 1.00 95.62 88 ALA A O 1
ATOM 723 N N . ILE A 1 89 ? -9.686 -0.759 -1.480 1.00 95.75 89 ILE A N 1
ATOM 724 C CA . ILE A 1 89 ? -10.257 -1.609 -0.426 1.00 95.75 89 ILE A CA 1
ATOM 725 C C . ILE A 1 89 ? -11.657 -2.016 -0.862 1.00 95.75 89 ILE A C 1
ATOM 727 O O . ILE A 1 89 ? -12.485 -1.144 -1.112 1.00 95.75 89 ILE A O 1
ATOM 731 N N . HIS A 1 90 ? -11.925 -3.320 -0.941 1.00 94.62 90 HIS A N 1
ATOM 732 C CA . HIS A 1 90 ? -13.206 -3.879 -1.384 1.00 94.62 90 HIS A CA 1
ATOM 733 C C . HIS A 1 90 ? -13.686 -3.263 -2.712 1.00 94.62 90 HIS A C 1
ATOM 735 O O . HIS A 1 90 ? -14.789 -2.722 -2.798 1.00 94.62 90 HIS A O 1
ATOM 741 N N . ASP A 1 91 ? -12.813 -3.281 -3.724 1.00 93.12 91 ASP A N 1
ATOM 742 C CA . ASP A 1 91 ? -13.057 -2.821 -5.099 1.00 93.12 91 ASP A CA 1
ATOM 743 C C . ASP A 1 91 ? -13.354 -1.316 -5.257 1.00 93.12 91 ASP A C 1
ATOM 745 O O . ASP A 1 91 ? -13.767 -0.863 -6.328 1.00 93.12 91 ASP A O 1
ATOM 749 N N . LYS A 1 92 ? -13.109 -0.506 -4.217 1.00 92.62 92 LYS A N 1
ATOM 750 C CA . LYS A 1 92 ? -13.302 0.953 -4.240 1.00 92.62 92 LYS A CA 1
ATOM 751 C C . LYS A 1 92 ? -12.078 1.719 -3.721 1.00 92.62 92 LYS A C 1
ATOM 753 O O . LYS A 1 92 ? -11.387 1.242 -2.816 1.00 92.62 92 LYS A O 1
ATOM 758 N N . PRO A 1 93 ? -11.824 2.940 -4.226 1.00 93.44 93 PRO A N 1
ATOM 759 C CA . PRO A 1 93 ? -10.905 3.867 -3.578 1.00 93.44 93 PRO A CA 1
ATOM 760 C C . PRO A 1 93 ? -11.423 4.258 -2.190 1.00 93.44 93 PRO A C 1
ATOM 762 O O . PRO A 1 93 ? -12.546 4.740 -2.047 1.00 93.44 93 PRO A O 1
ATOM 765 N N . THR A 1 94 ? -10.592 4.083 -1.171 1.00 93.56 94 THR A N 1
ATOM 766 C CA . THR A 1 94 ? -10.878 4.446 0.219 1.00 93.56 94 THR A CA 1
ATOM 767 C C . THR A 1 94 ? -9.812 5.419 0.699 1.00 93.56 94 THR A C 1
ATOM 769 O O . THR A 1 94 ? -8.625 5.097 0.673 1.00 93.56 94 THR A O 1
ATOM 772 N N . LEU A 1 95 ? -10.235 6.622 1.097 1.00 93.00 95 LEU A N 1
ATOM 773 C CA . LEU A 1 95 ? -9.350 7.650 1.639 1.00 93.00 95 LEU A CA 1
ATOM 774 C C . LEU A 1 95 ? -9.020 7.329 3.094 1.00 93.00 95 LEU A C 1
ATOM 776 O O . LEU A 1 95 ? -9.927 7.214 3.916 1.00 93.00 95 LEU A O 1
ATOM 780 N N . LEU A 1 96 ? -7.734 7.229 3.396 1.00 93.75 96 LEU A N 1
ATOM 781 C CA . LEU A 1 96 ? -7.202 7.029 4.738 1.00 93.75 96 LEU A CA 1
ATOM 782 C C . LEU A 1 96 ? -6.202 8.138 5.060 1.00 93.75 96 LEU A C 1
ATOM 784 O O . LEU A 1 96 ? -5.690 8.794 4.151 1.00 93.75 96 LEU A O 1
ATOM 788 N N . GLU A 1 97 ? -5.942 8.356 6.342 1.00 93.06 97 GLU A N 1
ATOM 789 C CA . GLU A 1 97 ? -4.969 9.331 6.829 1.00 93.06 97 GLU A CA 1
ATOM 790 C C . GLU A 1 97 ? -4.028 8.66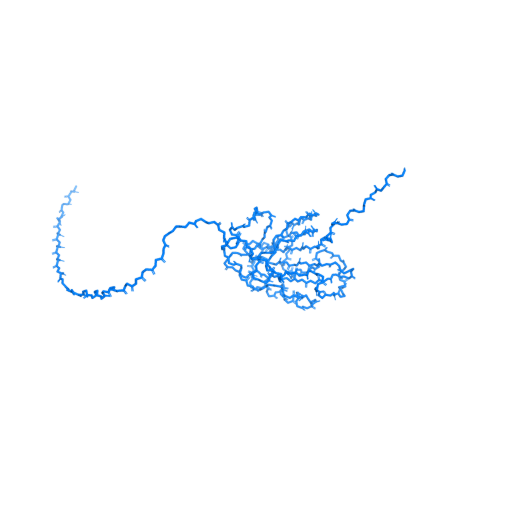2 7.828 1.00 93.06 97 GLU A C 1
ATOM 792 O O . GLU A 1 97 ? -4.460 7.847 8.645 1.00 93.06 97 GLU A O 1
ATOM 797 N N . GLY A 1 98 ? -2.738 8.978 7.743 1.00 93.94 98 GLY A N 1
ATOM 798 C CA . GLY A 1 98 ? -1.744 8.348 8.598 1.00 93.94 98 GLY A CA 1
ATOM 799 C C . GLY A 1 98 ? -0.305 8.712 8.266 1.00 93.94 98 GLY A C 1
ATOM 800 O O . GLY A 1 98 ? -0.039 9.612 7.463 1.00 93.94 98 GLY A O 1
ATOM 801 N N . GLU A 1 99 ? 0.622 7.969 8.865 1.00 94.69 99 GLU A N 1
ATOM 802 C CA . GLU A 1 99 ? 2.028 7.968 8.471 1.00 94.69 99 GLU A CA 1
ATOM 803 C C . GLU A 1 99 ? 2.196 7.110 7.213 1.00 94.69 99 GLU A C 1
ATOM 805 O O . GLU A 1 99 ? 2.007 5.893 7.231 1.00 94.69 99 GLU A O 1
ATOM 810 N N . LEU A 1 100 ? 2.526 7.754 6.093 1.00 94.75 100 LEU A N 1
ATOM 811 C CA . LEU A 1 100 ? 2.656 7.125 4.784 1.00 94.75 100 LEU A CA 1
ATOM 812 C C . LEU A 1 100 ? 4.124 6.884 4.435 1.00 94.75 100 LEU A C 1
ATOM 814 O O . LEU A 1 100 ? 4.887 7.833 4.259 1.00 94.75 100 LEU A O 1
ATOM 818 N N . TYR A 1 101 ? 4.484 5.627 4.195 1.00 94.88 101 TYR A N 1
ATOM 819 C CA . TYR A 1 101 ? 5.716 5.213 3.536 1.00 94.88 101 TYR A CA 1
ATOM 820 C C . TYR A 1 101 ? 5.439 4.836 2.085 1.00 94.88 101 TYR A C 1
ATOM 822 O O . TYR A 1 101 ? 4.613 3.974 1.792 1.00 94.88 101 TYR A O 1
ATOM 830 N N . LYS A 1 102 ? 6.165 5.451 1.153 1.00 93.38 102 LYS A N 1
ATOM 831 C CA . LYS A 1 102 ? 6.077 5.138 -0.279 1.00 93.38 102 LYS A CA 1
ATOM 832 C C . LYS A 1 102 ? 7.464 4.873 -0.834 1.00 93.38 102 LYS A C 1
ATOM 834 O O . LYS A 1 102 ? 8.357 5.710 -0.689 1.00 93.38 102 LYS A O 1
ATOM 839 N N . THR A 1 103 ? 7.632 3.734 -1.502 1.00 93.12 103 THR A N 1
ATOM 840 C CA . THR A 1 103 ? 8.910 3.357 -2.106 1.00 93.12 103 THR A CA 1
ATOM 841 C C . THR A 1 103 ? 8.751 2.755 -3.503 1.00 93.12 103 THR A C 1
ATOM 843 O O . THR A 1 103 ? 8.008 1.782 -3.674 1.00 93.12 103 THR A O 1
ATOM 846 N N . PRO A 1 104 ? 9.432 3.309 -4.522 1.00 92.88 104 PRO A N 1
ATOM 847 C CA . PRO A 1 104 ? 9.559 2.652 -5.811 1.00 92.88 104 PRO A CA 1
ATOM 848 C C . PRO A 1 104 ? 10.466 1.425 -5.706 1.00 92.88 104 PRO A C 1
ATOM 850 O O . PRO A 1 104 ? 11.502 1.436 -5.030 1.00 92.88 104 PRO A O 1
ATOM 853 N N . ILE A 1 105 ? 10.076 0.373 -6.415 1.00 92.31 105 ILE A N 1
ATOM 854 C CA . ILE A 1 105 ? 10.768 -0.907 -6.448 1.00 92.31 105 ILE A CA 1
ATOM 855 C C . ILE A 1 105 ? 11.462 -1.069 -7.794 1.00 92.31 105 ILE A C 1
ATOM 857 O O . ILE A 1 105 ? 10.846 -0.936 -8.850 1.00 92.31 105 ILE A O 1
ATOM 861 N N . ALA A 1 106 ? 12.740 -1.428 -7.755 1.00 90.81 106 ALA A N 1
ATOM 862 C CA . ALA A 1 106 ? 13.507 -1.783 -8.939 1.00 90.81 106 ALA A CA 1
ATOM 863 C C . ALA A 1 106 ? 14.235 -3.113 -8.744 1.00 90.81 106 ALA A C 1
ATOM 865 O O . ALA A 1 106 ? 14.307 -3.660 -7.645 1.00 90.81 106 ALA A O 1
ATOM 866 N N . VAL A 1 107 ? 14.802 -3.617 -9.833 1.00 90.31 107 VAL A N 1
ATOM 867 C CA . VAL A 1 107 ? 15.754 -4.729 -9.825 1.00 90.31 107 VAL A CA 1
ATOM 868 C C . VAL A 1 107 ? 17.166 -4.204 -10.081 1.00 90.31 107 VAL A C 1
ATOM 870 O O . VAL A 1 107 ? 17.361 -3.042 -10.449 1.00 90.31 107 VAL A O 1
ATOM 873 N N . GLU A 1 108 ? 18.171 -5.050 -9.878 1.00 85.75 108 GLU A N 1
ATOM 874 C CA . GLU A 1 108 ? 19.536 -4.749 -10.317 1.00 85.75 108 GLU A CA 1
ATOM 875 C C . GLU A 1 108 ? 19.596 -4.426 -11.824 1.00 85.75 108 GLU A C 1
ATOM 877 O O . GLU A 1 108 ? 18.864 -5.048 -12.594 1.00 85.75 108 GLU A O 1
ATOM 882 N N . PRO A 1 109 ? 20.488 -3.522 -12.286 1.00 81.25 109 PRO A N 1
ATOM 883 C CA . PRO A 1 109 ? 20.569 -3.132 -13.701 1.00 81.25 109 PRO A CA 1
ATOM 884 C C . PRO A 1 109 ? 20.794 -4.293 -14.681 1.00 81.25 109 PRO A C 1
ATOM 886 O O . PRO A 1 109 ? 20.494 -4.175 -15.864 1.00 81.25 109 PRO A O 1
ATOM 889 N N . SER A 1 110 ? 21.341 -5.413 -14.201 1.00 84.31 110 SER A N 1
ATOM 890 C CA . SER A 1 110 ? 21.577 -6.633 -14.979 1.00 84.31 110 SER A CA 1
ATOM 891 C C . SER A 1 110 ? 20.350 -7.546 -15.099 1.00 84.31 110 SER A C 1
ATOM 893 O O . SER A 1 110 ? 20.428 -8.574 -15.774 1.00 84.31 110 SER A O 1
ATOM 895 N N . LYS A 1 111 ? 19.229 -7.210 -14.448 1.00 86.31 111 LYS A N 1
ATOM 896 C CA . LYS A 1 111 ? 17.998 -8.008 -14.413 1.00 86.31 111 LYS A CA 1
ATOM 897 C C . LYS A 1 111 ? 16.825 -7.230 -15.005 1.00 86.31 111 LYS A C 1
ATOM 899 O O . LYS A 1 111 ? 16.773 -6.006 -14.966 1.00 86.31 111 LYS A O 1
ATOM 904 N N . GLN A 1 112 ? 15.852 -7.965 -15.537 1.00 90.00 112 GLN A N 1
ATOM 905 C CA . GLN A 1 112 ? 14.575 -7.407 -15.973 1.00 90.00 112 GLN A CA 1
ATOM 906 C C . GLN A 1 112 ? 13.545 -7.537 -14.848 1.00 90.00 112 GLN A C 1
ATOM 908 O O . GLN A 1 112 ? 13.435 -8.594 -14.224 1.00 90.00 112 GLN A O 1
ATOM 913 N N . PHE A 1 113 ? 12.779 -6.473 -14.601 1.00 91.44 113 PHE A N 1
ATOM 914 C CA . PHE A 1 113 ? 11.672 -6.518 -13.649 1.00 91.44 113 PHE A CA 1
ATOM 915 C C . PHE A 1 113 ? 10.597 -7.490 -14.153 1.00 91.44 113 PHE A C 1
ATOM 917 O O . PHE A 1 113 ? 10.139 -7.377 -15.290 1.00 91.44 113 PHE A O 1
ATOM 924 N N . SER A 1 114 ? 10.186 -8.438 -13.310 1.00 93.06 114 SER A N 1
ATOM 925 C CA . SER A 1 114 ? 9.121 -9.390 -13.627 1.00 93.06 114 SER A CA 1
ATOM 926 C C . SER A 1 114 ? 7.918 -9.122 -12.733 1.00 93.06 114 SER A C 1
ATOM 928 O O . SER A 1 114 ? 7.924 -9.493 -11.559 1.00 93.06 114 SER A O 1
ATOM 930 N N . GLU A 1 115 ? 6.874 -8.512 -13.303 1.00 92.75 115 GLU A N 1
ATOM 931 C CA . GLU A 1 115 ? 5.626 -8.207 -12.587 1.00 92.75 115 GLU A CA 1
ATOM 932 C C . GLU A 1 115 ? 5.049 -9.455 -11.908 1.00 92.75 115 GLU A C 1
ATOM 934 O O . GLU A 1 115 ? 4.800 -9.445 -10.708 1.00 92.75 115 GLU A O 1
ATOM 939 N N . SER A 1 116 ? 4.937 -10.561 -12.651 1.00 93.50 116 SER A N 1
ATOM 940 C CA . SER A 1 116 ? 4.388 -11.824 -12.136 1.00 93.50 116 SER A CA 1
ATOM 941 C C . SER A 1 116 ? 5.186 -12.411 -10.966 1.00 93.50 116 SER A C 1
ATOM 943 O O . SER A 1 116 ? 4.611 -12.965 -10.028 1.00 93.50 116 SER A O 1
ATOM 945 N N . TYR A 1 117 ? 6.518 -12.297 -10.996 1.00 93.00 117 TYR A N 1
ATOM 946 C CA . TYR A 1 117 ? 7.361 -12.780 -9.907 1.00 93.00 117 TYR A CA 1
ATOM 947 C C . TYR A 1 117 ? 7.224 -11.888 -8.675 1.00 93.00 117 TYR A C 1
ATOM 949 O O . TYR A 1 117 ? 7.093 -12.402 -7.563 1.00 93.00 117 TYR A O 1
ATOM 957 N N . PHE A 1 118 ? 7.237 -10.570 -8.878 1.00 92.44 118 PHE A N 1
ATOM 958 C CA . PHE A 1 118 ? 7.078 -9.598 -7.807 1.00 92.44 118 PHE A CA 1
ATOM 959 C C . PHE A 1 118 ? 5.721 -9.751 -7.115 1.00 92.44 118 PHE A C 1
ATOM 961 O O . PHE A 1 118 ? 5.688 -9.946 -5.903 1.00 92.44 118 PHE A O 1
ATOM 968 N N . GLU A 1 119 ? 4.633 -9.797 -7.887 1.00 93.69 119 GLU A N 1
ATOM 969 C CA . GLU A 1 119 ? 3.272 -10.030 -7.394 1.00 93.69 119 GLU A CA 1
ATOM 970 C C . GLU A 1 119 ? 3.184 -11.318 -6.574 1.00 93.69 119 GLU A C 1
ATOM 972 O O . GLU A 1 119 ? 2.741 -11.304 -5.425 1.00 93.69 119 GLU A O 1
ATOM 977 N N . LYS A 1 120 ? 3.676 -12.437 -7.123 1.00 93.44 120 LYS A N 1
ATOM 978 C CA . LYS A 1 120 ? 3.662 -13.727 -6.427 1.00 93.44 120 LYS A CA 1
ATOM 979 C C . LYS A 1 120 ? 4.410 -13.666 -5.097 1.00 93.44 120 LYS A C 1
ATOM 981 O O . LYS A 1 120 ? 3.948 -14.222 -4.104 1.00 93.44 120 LYS A O 1
ATOM 986 N N . LYS A 1 121 ? 5.588 -13.041 -5.067 1.00 92.31 121 LYS A N 1
ATOM 987 C CA . LYS A 1 121 ? 6.395 -12.960 -3.846 1.00 92.31 121 LYS A CA 1
ATOM 988 C C . LYS A 1 121 ? 5.798 -12.011 -2.816 1.00 92.31 121 LYS A C 1
ATOM 990 O O . LYS A 1 121 ? 5.797 -12.361 -1.639 1.00 92.31 121 LYS A O 1
ATOM 995 N N . PHE A 1 122 ? 5.271 -10.872 -3.253 1.00 92.88 122 PHE A N 1
ATOM 996 C CA . PHE A 1 122 ? 4.558 -9.934 -2.397 1.00 92.88 122 PHE A CA 1
ATOM 997 C C . PHE A 1 122 ? 3.352 -10.614 -1.737 1.00 92.88 122 PHE A C 1
ATOM 999 O O . PHE A 1 122 ? 3.285 -10.673 -0.512 1.00 92.88 122 PHE A O 1
ATOM 1006 N N . ASN A 1 123 ? 2.479 -11.242 -2.529 1.00 94.06 123 ASN A N 1
ATOM 1007 C CA . ASN A 1 123 ? 1.304 -11.953 -2.021 1.00 94.06 123 ASN A CA 1
ATOM 1008 C C . ASN A 1 123 ? 1.686 -13.085 -1.061 1.00 94.06 123 ASN A C 1
ATOM 1010 O O . ASN A 1 123 ? 1.128 -13.187 0.026 1.00 94.06 123 ASN A O 1
ATOM 1014 N N . ASN A 1 124 ? 2.687 -13.900 -1.408 1.00 93.00 124 ASN A N 1
ATOM 1015 C CA . ASN A 1 124 ? 3.162 -14.956 -0.514 1.00 93.00 124 ASN A CA 1
ATOM 1016 C C . ASN A 1 124 ? 3.681 -14.405 0.822 1.00 93.00 124 ASN A C 1
ATOM 1018 O O . ASN A 1 124 ? 3.481 -15.048 1.848 1.00 93.00 124 ASN A O 1
ATOM 1022 N N . SER A 1 125 ? 4.342 -13.244 0.814 1.00 91.12 125 SER A N 1
ATOM 1023 C CA . SER A 1 125 ? 4.828 -12.584 2.030 1.00 91.12 125 SER A CA 1
ATOM 1024 C C . SER A 1 125 ? 3.665 -12.122 2.916 1.00 91.12 125 SER A C 1
ATOM 1026 O O . SER A 1 125 ? 3.625 -12.451 4.101 1.00 91.12 125 SER A O 1
ATOM 1028 N N . MET A 1 126 ? 2.670 -11.454 2.322 1.00 93.19 126 MET A N 1
ATOM 1029 C CA . MET A 1 126 ? 1.471 -10.983 3.028 1.00 93.19 126 MET A CA 1
ATOM 1030 C C . MET A 1 126 ? 0.641 -12.144 3.601 1.00 93.19 126 MET A C 1
ATOM 1032 O O . MET A 1 126 ? 0.195 -12.099 4.745 1.00 93.19 126 MET A O 1
ATOM 1036 N N . ILE A 1 127 ? 0.501 -13.240 2.851 1.00 93.12 127 ILE A N 1
ATOM 1037 C CA . ILE A 1 127 ? -0.175 -14.452 3.332 1.00 93.12 127 ILE A CA 1
ATOM 1038 C C . ILE A 1 127 ? 0.620 -15.105 4.469 1.00 93.12 127 ILE A C 1
ATOM 1040 O O . ILE A 1 127 ? 0.039 -15.495 5.478 1.00 93.12 127 ILE A O 1
ATOM 1044 N N . ALA A 1 128 ? 1.946 -15.216 4.338 1.00 90.44 128 ALA A N 1
ATOM 1045 C CA . ALA A 1 128 ? 2.792 -15.854 5.345 1.00 90.44 128 ALA A CA 1
ATOM 1046 C C . ALA A 1 128 ? 2.803 -15.101 6.683 1.00 90.44 128 ALA A C 1
ATOM 1048 O O . ALA A 1 128 ? 2.897 -15.737 7.731 1.00 90.44 128 ALA A O 1
ATOM 1049 N N . MET A 1 129 ? 2.682 -13.769 6.661 1.00 89.94 129 MET A N 1
ATOM 1050 C CA . MET A 1 129 ? 2.541 -12.978 7.889 1.00 89.94 129 MET A CA 1
ATOM 1051 C C . MET A 1 129 ? 1.122 -13.024 8.478 1.00 89.94 129 MET A C 1
ATOM 1053 O O . MET A 1 129 ? 0.944 -12.637 9.628 1.00 89.94 129 MET A O 1
ATOM 1057 N N . GLY A 1 130 ? 0.128 -13.514 7.729 1.00 92.06 130 GLY A N 1
ATOM 1058 C CA . GLY A 1 130 ? -1.274 -13.556 8.150 1.00 92.06 130 GLY A CA 1
ATOM 1059 C C . GLY A 1 130 ? -2.034 -12.248 7.918 1.00 92.06 130 GLY A C 1
ATOM 1060 O O . GLY A 1 130 ? -3.037 -12.011 8.587 1.00 92.06 130 GLY A O 1
ATOM 1061 N N . ALA A 1 131 ? -1.564 -11.395 7.003 1.00 94.88 131 ALA A N 1
ATOM 1062 C CA . ALA A 1 131 ? -2.272 -10.173 6.644 1.00 94.88 131 ALA A CA 1
ATOM 1063 C C . ALA A 1 131 ? -3.594 -10.496 5.932 1.00 94.88 131 ALA A C 1
ATOM 1065 O O . ALA A 1 131 ? -3.696 -11.446 5.152 1.00 94.88 131 ALA A O 1
ATOM 1066 N N . GLU A 1 132 ? -4.610 -9.684 6.195 1.00 97.12 132 GLU A N 1
ATOM 1067 C CA . GLU A 1 132 ? -5.930 -9.811 5.594 1.00 97.12 132 GLU A CA 1
ATOM 1068 C C . GLU A 1 132 ? -5.929 -9.206 4.190 1.00 97.12 132 GLU A C 1
ATOM 1070 O O . GLU A 1 132 ? -5.451 -8.089 3.998 1.00 97.12 132 GLU A O 1
ATOM 1075 N N . LEU A 1 133 ? -6.445 -9.938 3.201 1.00 97.31 133 LEU A N 1
ATOM 1076 C CA . LEU A 1 133 ? -6.593 -9.432 1.839 1.00 97.31 133 LEU A CA 1
ATOM 1077 C C . LEU A 1 133 ? -7.788 -8.475 1.773 1.00 97.31 133 LEU A C 1
ATOM 1079 O O . LEU A 1 133 ? -8.926 -8.896 1.950 1.00 97.31 133 LEU A O 1
ATOM 1083 N N . LEU A 1 134 ? -7.525 -7.206 1.468 1.00 97.50 134 LEU A N 1
ATOM 1084 C CA . LEU A 1 134 ? -8.542 -6.155 1.368 1.00 97.50 134 LEU A CA 1
ATOM 1085 C C . LEU A 1 134 ? -8.968 -5.879 -0.075 1.00 97.50 134 LEU A C 1
ATOM 1087 O O . LEU A 1 134 ? -10.071 -5.385 -0.310 1.00 97.50 134 LEU A O 1
ATOM 1091 N N . ASN A 1 135 ? -8.096 -6.151 -1.048 1.00 97.00 135 ASN A N 1
ATOM 1092 C CA . ASN A 1 135 ? -8.401 -5.990 -2.466 1.00 97.00 135 ASN A CA 1
ATOM 1093 C C . ASN A 1 135 ? -7.468 -6.839 -3.338 1.00 97.00 135 ASN A C 1
ATOM 1095 O O . ASN A 1 135 ? -6.257 -6.836 -3.126 1.00 97.00 135 ASN A O 1
ATOM 1099 N N . GLU A 1 136 ? -8.019 -7.491 -4.362 1.00 95.81 136 GLU A N 1
ATOM 1100 C CA . GLU A 1 136 ? -7.260 -8.177 -5.424 1.00 95.81 136 GLU A CA 1
ATOM 1101 C C . GLU A 1 136 ? -7.845 -7.951 -6.829 1.00 95.81 136 GLU A C 1
ATOM 1103 O O . GLU A 1 136 ? -7.589 -8.713 -7.771 1.00 95.81 136 GLU A O 1
ATOM 1108 N N . SER A 1 137 ? -8.639 -6.895 -6.974 1.00 93.81 137 SER A N 1
ATOM 1109 C CA . SER A 1 137 ? -9.314 -6.528 -8.216 1.00 93.81 137 SER A CA 1
ATOM 1110 C C . SER A 1 137 ? -8.691 -5.289 -8.845 1.00 93.81 137 SER A C 1
ATOM 1112 O O . SER A 1 137 ? -7.950 -4.526 -8.215 1.00 93.81 137 SER A O 1
ATOM 1114 N N . GLU A 1 138 ? -8.996 -5.080 -10.119 1.00 94.00 138 GLU A N 1
ATOM 1115 C CA . GLU A 1 138 ? -8.797 -3.785 -10.759 1.00 94.00 138 GLU A CA 1
ATOM 1116 C C . GLU A 1 138 ? -9.849 -2.793 -10.249 1.00 94.00 138 GLU A C 1
ATOM 1118 O O . GLU A 1 138 ? -11.021 -3.145 -10.110 1.00 94.00 138 GLU A O 1
ATOM 1123 N N . ILE A 1 139 ? -9.435 -1.552 -9.988 1.00 92.38 139 ILE A N 1
ATOM 1124 C CA . ILE A 1 139 ? -10.375 -0.475 -9.679 1.00 92.38 139 ILE A CA 1
ATOM 1125 C C . ILE A 1 139 ? -10.931 0.076 -10.997 1.00 92.38 139 ILE A C 1
ATOM 1127 O O . ILE A 1 139 ? -10.137 0.469 -11.855 1.00 92.38 139 ILE A O 1
ATOM 1131 N N . PRO A 1 140 ? -12.265 0.153 -11.172 1.00 91.00 140 PRO A N 1
ATOM 1132 C CA . PRO A 1 140 ? -12.857 0.737 -12.368 1.00 91.00 140 PRO A CA 1
ATOM 1133 C C . PRO A 1 140 ? -12.306 2.135 -12.651 1.00 91.00 140 PRO A C 1
ATOM 1135 O O . PRO A 1 140 ? -12.309 3.006 -11.778 1.00 91.00 140 PRO A O 1
ATOM 1138 N N . TYR A 1 141 ? -11.880 2.366 -13.893 1.00 88.88 141 TYR A N 1
ATOM 1139 C CA . TYR A 1 141 ? -11.254 3.623 -14.309 1.00 88.88 141 TYR A CA 1
ATOM 1140 C C . TYR A 1 141 ? -12.111 4.862 -13.994 1.00 88.88 141 TYR A C 1
ATOM 1142 O O . TYR A 1 141 ? -11.589 5.890 -13.578 1.00 88.88 141 TYR A O 1
ATOM 1150 N N . GLN A 1 142 ? -13.438 4.749 -14.076 1.00 90.56 142 GLN A N 1
ATOM 1151 C CA . GLN A 1 142 ? -14.357 5.850 -13.771 1.00 90.56 142 GLN A CA 1
ATOM 1152 C C . GLN A 1 142 ? -14.283 6.310 -12.307 1.00 90.56 142 GLN A C 1
ATOM 1154 O O . GLN A 1 142 ? -14.543 7.475 -12.025 1.00 90.56 142 GLN A O 1
ATOM 1159 N N . LEU A 1 143 ? -13.957 5.411 -11.369 1.00 89.06 143 LEU A N 1
ATOM 1160 C CA . LEU A 1 143 ? -13.756 5.774 -9.961 1.00 89.06 143 LEU A CA 1
ATOM 1161 C C . LEU A 1 143 ? -12.407 6.463 -9.757 1.00 89.06 143 LEU A C 1
ATOM 1163 O O . LEU A 1 143 ? -12.292 7.357 -8.924 1.00 89.06 143 LEU A O 1
ATOM 1167 N N . TYR A 1 144 ? -11.400 6.064 -10.533 1.00 83.81 144 TYR A N 1
ATOM 1168 C CA . TYR A 1 144 ? -10.078 6.677 -10.517 1.00 83.81 144 TYR A CA 1
ATOM 1169 C C . TYR A 1 144 ? -10.110 8.130 -11.012 1.00 83.81 144 TYR A C 1
ATOM 1171 O O . TYR A 1 144 ? -9.547 9.008 -10.365 1.00 83.81 144 TYR A O 1
ATOM 1179 N N . GLU A 1 145 ? -10.830 8.413 -12.102 1.00 86.50 145 GLU A N 1
ATOM 1180 C CA . GLU A 1 145 ? -10.961 9.772 -12.662 1.00 86.50 145 GLU A CA 1
ATOM 1181 C C . GLU A 1 145 ? -11.635 10.775 -11.712 1.00 86.50 145 GLU A C 1
ATOM 1183 O O . GLU A 1 145 ? -11.516 11.986 -11.889 1.00 86.50 145 GLU A O 1
ATOM 1188 N N . GLN A 1 146 ? -12.351 10.285 -10.700 1.00 87.44 146 GLN A N 1
ATOM 1189 C CA . GLN A 1 146 ? -13.041 11.115 -9.714 1.00 87.44 146 GLN A CA 1
ATOM 1190 C C . GLN A 1 146 ? -12.151 11.492 -8.522 1.00 87.44 146 GLN A C 1
ATOM 1192 O O . GLN A 1 146 ? -12.580 12.277 -7.672 1.00 87.44 146 GLN A O 1
ATOM 1197 N N . LEU A 1 147 ? -10.934 10.945 -8.428 1.00 85.62 147 LEU A N 1
ATOM 1198 C CA . LEU A 1 147 ? -10.049 11.189 -7.295 1.00 85.62 147 LEU A CA 1
ATOM 1199 C C . LEU A 1 147 ? -9.410 12.584 -7.365 1.00 85.62 147 LEU A C 1
ATOM 1201 O O . LEU A 1 147 ? -8.809 12.942 -8.382 1.00 85.62 147 LEU A O 1
ATOM 1205 N N . PRO A 1 148 ? -9.472 13.374 -6.279 1.00 82.12 148 PRO A N 1
ATOM 1206 C CA . PRO A 1 148 ? -8.731 14.622 -6.198 1.00 82.12 148 PRO A CA 1
ATOM 1207 C C . PRO A 1 148 ? -7.228 14.329 -6.120 1.00 82.12 148 PRO A C 1
ATOM 1209 O O . PRO A 1 148 ? -6.807 13.488 -5.330 1.00 82.12 148 PRO A O 1
ATOM 1212 N N . ASP A 1 149 ? -6.426 15.047 -6.914 1.00 81.06 149 ASP A N 1
ATOM 1213 C CA . ASP A 1 149 ? -4.953 15.000 -6.860 1.00 81.06 149 ASP A CA 1
ATOM 1214 C C . ASP A 1 149 ? -4.386 13.562 -6.879 1.00 81.06 149 ASP A C 1
ATOM 1216 O O . ASP A 1 149 ? -3.569 13.163 -6.043 1.00 81.06 149 ASP A O 1
ATOM 1220 N N . TYR A 1 150 ? -4.867 12.751 -7.830 1.00 72.31 150 TYR A N 1
ATOM 1221 C CA . TYR A 1 150 ? -4.583 11.313 -7.891 1.00 72.31 150 TYR A CA 1
ATOM 1222 C C . TYR A 1 150 ? -3.082 10.988 -7.980 1.00 72.31 150 TYR A C 1
ATOM 1224 O O . TYR A 1 150 ? -2.664 9.928 -7.521 1.00 72.31 150 TYR A O 1
ATOM 1232 N N . GLU A 1 151 ? -2.263 11.878 -8.548 1.00 68.69 151 GLU A N 1
ATOM 1233 C CA . GLU A 1 151 ? -0.819 11.660 -8.704 1.00 68.69 151 GLU A CA 1
ATOM 1234 C C . GLU A 1 151 ? -0.097 11.631 -7.352 1.00 68.69 151 GLU A C 1
ATOM 1236 O O . GLU A 1 151 ? 0.827 10.838 -7.144 1.00 68.69 151 GLU A O 1
ATOM 1241 N N . ASN A 1 152 ? -0.543 12.472 -6.416 1.00 77.19 152 ASN A N 1
ATOM 1242 C CA . ASN A 1 152 ? 0.076 12.611 -5.102 1.00 77.19 152 ASN A CA 1
ATOM 1243 C C . ASN A 1 152 ? -0.657 11.812 -4.023 1.00 77.19 152 ASN A C 1
ATOM 1245 O O . ASN A 1 152 ? -0.025 11.352 -3.071 1.00 77.19 152 ASN A O 1
ATOM 1249 N N . GLN A 1 153 ? -1.967 11.619 -4.178 1.00 84.38 153 GLN A N 1
ATOM 1250 C CA . GLN A 1 153 ? -2.829 10.999 -3.171 1.00 84.38 153 GLN A CA 1
ATOM 1251 C C . GLN A 1 153 ? -3.238 9.572 -3.527 1.00 84.38 153 GLN A C 1
ATOM 1253 O O . GLN A 1 153 ? -4.075 8.992 -2.844 1.00 84.38 153 GLN A O 1
ATOM 1258 N N . SER A 1 154 ? -2.678 8.980 -4.582 1.00 87.12 154 SER A N 1
ATOM 1259 C CA . SER A 1 154 ? -2.980 7.604 -4.954 1.00 87.12 154 SER A CA 1
ATOM 1260 C C . SER A 1 154 ? -1.819 6.922 -5.679 1.00 87.12 154 SER A C 1
ATOM 1262 O O . SER A 1 154 ? -0.870 7.553 -6.141 1.00 87.12 154 SER A O 1
ATOM 1264 N N . SER A 1 155 ? -1.863 5.594 -5.713 1.00 84.25 155 SER A N 1
ATOM 1265 C CA . SER A 1 155 ? -1.067 4.748 -6.606 1.00 84.25 155 SER A CA 1
ATOM 1266 C C . SER A 1 155 ? -1.939 3.566 -7.049 1.00 84.25 155 SER A C 1
ATOM 1268 O O . SER A 1 155 ? -1.501 2.424 -7.061 1.00 84.25 155 SER A O 1
ATOM 1270 N N . LEU A 1 156 ? -3.218 3.793 -7.341 1.00 88.06 156 LEU A N 1
ATOM 1271 C CA . LEU A 1 156 ? -4.069 2.731 -7.880 1.00 88.06 156 LEU A CA 1
ATOM 1272 C C . LEU A 1 156 ? -3.552 2.259 -9.242 1.00 88.06 156 LEU A C 1
ATOM 1274 O O . LEU A 1 156 ? -3.085 3.066 -10.050 1.00 88.06 156 LEU A O 1
ATOM 1278 N N . ASN A 1 157 ? -3.655 0.956 -9.500 1.00 89.19 157 ASN A N 1
ATOM 1279 C CA . ASN A 1 157 ? -3.355 0.436 -10.824 1.00 89.19 157 ASN A CA 1
ATOM 1280 C C . ASN A 1 157 ? -4.487 0.745 -11.816 1.00 89.19 157 ASN A C 1
ATOM 1282 O O . ASN A 1 157 ? -5.664 0.689 -11.466 1.00 89.19 157 ASN A O 1
ATOM 1286 N N . ILE A 1 158 ? -4.115 1.002 -13.069 1.00 87.56 158 ILE A N 1
ATOM 1287 C CA . ILE A 1 158 ? -5.012 1.171 -14.217 1.00 87.56 158 ILE A CA 1
ATOM 1288 C C . ILE A 1 158 ? -4.788 -0.012 -15.164 1.00 87.56 158 ILE A C 1
ATOM 1290 O O . ILE A 1 158 ? -3.648 -0.264 -15.575 1.00 87.56 158 ILE A O 1
ATOM 1294 N N . GLY A 1 159 ? -5.850 -0.743 -15.520 1.00 90.00 159 GLY A N 1
ATOM 1295 C CA . GLY A 1 159 ? -5.757 -1.918 -16.396 1.00 90.00 159 GLY A CA 1
ATOM 1296 C C . GLY A 1 159 ? -5.092 -3.136 -15.745 1.00 90.00 159 GLY A C 1
ATOM 1297 O O . GLY A 1 159 ? -4.693 -4.065 -16.450 1.00 90.00 159 GLY A O 1
ATOM 1298 N N . LYS A 1 160 ? -4.877 -3.109 -14.421 1.00 92.94 160 LYS A N 1
ATOM 1299 C CA . LYS A 1 160 ? -4.252 -4.187 -13.641 1.00 92.94 160 LYS A CA 1
ATOM 1300 C C . LYS A 1 160 ? -4.894 -4.273 -12.255 1.00 92.94 160 LYS A C 1
ATOM 1302 O O . LYS A 1 160 ? -5.391 -3.283 -11.719 1.00 92.94 160 LYS A O 1
ATOM 1307 N N . LYS A 1 161 ? -4.807 -5.450 -11.633 1.00 93.81 161 LYS A N 1
ATOM 1308 C CA . LYS A 1 161 ? -5.224 -5.664 -10.241 1.00 93.81 161 LYS A CA 1
ATOM 1309 C C . LYS A 1 161 ? -4.402 -4.812 -9.283 1.00 93.81 161 LYS A C 1
ATOM 1311 O O . LYS A 1 161 ? -3.188 -4.715 -9.444 1.00 93.81 161 LYS A O 1
ATOM 1316 N N . THR A 1 162 ? -5.041 -4.236 -8.271 1.00 93.88 162 THR A N 1
ATOM 1317 C CA . THR A 1 162 ? -4.350 -3.608 -7.136 1.00 93.88 162 THR A CA 1
ATOM 1318 C C . THR A 1 162 ? -4.409 -4.567 -5.956 1.00 93.88 162 THR A C 1
ATOM 1320 O O . THR A 1 162 ? -5.498 -4.968 -5.560 1.00 93.88 162 THR A O 1
ATOM 1323 N N . TYR A 1 163 ? -3.260 -4.953 -5.407 1.00 96.12 163 TYR A N 1
ATOM 1324 C CA . TYR A 1 163 ? -3.215 -5.829 -4.237 1.00 96.12 163 TYR A CA 1
ATOM 1325 C C . TYR A 1 163 ? -3.060 -4.986 -2.982 1.00 96.12 163 TYR A C 1
ATOM 1327 O O . TYR A 1 163 ? -2.042 -4.308 -2.831 1.00 96.12 163 TYR A O 1
ATOM 1335 N N . THR A 1 164 ? -4.051 -5.057 -2.097 1.00 97.75 164 THR A N 1
ATOM 1336 C CA . THR A 1 164 ? -4.058 -4.340 -0.820 1.00 97.75 164 THR A CA 1
ATOM 1337 C C . THR A 1 164 ? -4.299 -5.318 0.310 1.00 97.75 164 THR A C 1
ATOM 1339 O O . THR A 1 164 ? -5.221 -6.131 0.24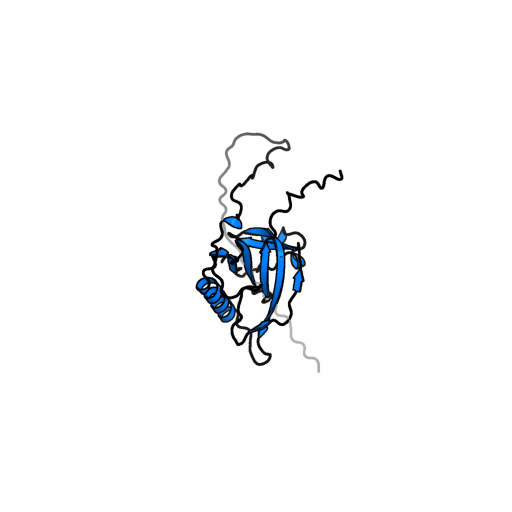6 1.00 97.75 164 THR A O 1
ATOM 1342 N N . TYR A 1 165 ? -3.490 -5.208 1.353 1.00 97.62 165 TYR A N 1
ATOM 1343 C CA . TYR A 1 165 ? -3.589 -6.003 2.564 1.00 97.62 165 TYR A CA 1
ATOM 1344 C C . TYR A 1 165 ? -3.668 -5.102 3.790 1.00 97.62 165 TYR A C 1
ATOM 1346 O O . TYR A 1 165 ? -3.172 -3.973 3.769 1.00 97.62 165 TYR A O 1
ATOM 1354 N N . GLY A 1 166 ? -4.266 -5.617 4.860 1.00 97.12 166 GLY A N 1
ATOM 1355 C CA . GLY A 1 166 ? -4.364 -4.932 6.139 1.00 97.12 166 GLY A CA 1
ATOM 1356 C C . GLY A 1 166 ? -4.110 -5.854 7.322 1.00 97.12 166 GLY A C 1
ATOM 1357 O O . GLY A 1 166 ? -4.341 -7.060 7.264 1.00 97.12 166 GLY A O 1
ATOM 1358 N N . PHE A 1 167 ? -3.617 -5.278 8.408 1.00 96.19 167 PHE A N 1
ATOM 1359 C CA . PHE A 1 167 ? -3.487 -5.927 9.711 1.00 96.19 167 PHE A CA 1
ATOM 1360 C C . PHE A 1 167 ? -3.337 -4.865 10.802 1.00 96.19 167 PHE A C 1
ATOM 1362 O O . PHE A 1 167 ? -3.193 -3.686 10.506 1.00 96.19 167 PHE A O 1
ATOM 1369 N N . ARG A 1 168 ? -3.322 -5.270 12.072 1.00 94.25 168 ARG A N 1
ATOM 1370 C CA . ARG A 1 168 ? -2.851 -4.428 13.179 1.00 94.25 168 ARG A CA 1
ATOM 1371 C C . ARG A 1 168 ? -1.482 -4.886 13.658 1.00 94.25 168 ARG A C 1
ATOM 1373 O O . ARG A 1 168 ? -1.248 -6.091 13.793 1.00 94.25 168 ARG A O 1
ATOM 1380 N N . ASN A 1 169 ? -0.584 -3.937 13.913 1.00 91.62 169 ASN A N 1
ATOM 1381 C CA . ASN A 1 169 ? 0.755 -4.220 14.433 1.00 91.62 169 ASN A CA 1
ATOM 1382 C C . ASN A 1 169 ? 0.708 -4.699 15.907 1.00 91.62 169 ASN A C 1
ATOM 1384 O O . ASN A 1 169 ? -0.360 -4.868 16.508 1.00 91.62 169 ASN A O 1
ATOM 1388 N N . ALA A 1 170 ? 1.877 -4.921 16.514 1.00 88.81 170 ALA A N 1
ATOM 1389 C CA . ALA A 1 170 ? 1.977 -5.393 17.897 1.00 88.81 170 ALA A CA 1
ATOM 1390 C C . ALA A 1 170 ? 1.378 -4.412 18.928 1.00 88.81 170 ALA A C 1
ATOM 1392 O O . ALA A 1 170 ? 0.861 -4.859 19.958 1.00 88.81 170 ALA A O 1
ATOM 1393 N N . ASP A 1 171 ? 1.367 -3.114 18.630 1.00 88.81 171 ASP A N 1
ATOM 1394 C CA . ASP A 1 171 ? 0.769 -2.069 19.469 1.00 88.81 171 ASP A CA 1
ATOM 1395 C C . ASP A 1 171 ? -0.741 -1.914 19.222 1.00 88.81 171 ASP A C 1
ATOM 1397 O O . ASP A 1 171 ? -1.467 -1.390 20.062 1.00 88.81 171 ASP A O 1
ATOM 1401 N N . GLY A 1 172 ? -1.254 -2.517 18.147 1.00 90.56 172 GLY A N 1
ATOM 1402 C CA . GLY A 1 172 ? -2.662 -2.483 17.769 1.00 90.56 172 GLY A CA 1
ATOM 1403 C C . GLY A 1 172 ? -2.998 -1.403 16.745 1.00 90.56 172 GLY A C 1
ATOM 1404 O O . GLY A 1 172 ? -4.172 -1.241 16.443 1.00 90.56 172 GLY A O 1
ATOM 1405 N N . HIS A 1 173 ? -2.012 -0.697 16.190 1.00 91.94 173 HIS A N 1
ATOM 1406 C CA . HIS A 1 173 ? -2.261 0.307 15.161 1.00 91.94 173 HIS A CA 1
ATOM 1407 C C . HIS A 1 173 ? -2.592 -0.367 13.821 1.00 91.94 173 HIS A C 1
ATOM 1409 O O . HIS A 1 173 ? -1.887 -1.311 13.432 1.00 91.94 173 HIS A O 1
ATOM 1415 N N . PRO A 1 174 ? -3.644 0.078 13.112 1.00 95.62 174 PRO A N 1
ATOM 1416 C CA . PRO A 1 174 ? -3.981 -0.436 11.790 1.00 95.62 174 PRO A CA 1
ATOM 1417 C C . PRO A 1 174 ? -2.932 -0.066 10.738 1.00 95.62 174 PRO A C 1
ATOM 1419 O O . PRO A 1 174 ? -2.576 1.099 10.572 1.00 95.62 174 PRO A O 1
ATOM 1422 N N . ILE A 1 175 ? -2.481 -1.069 9.990 1.00 96.00 175 ILE A N 1
ATOM 1423 C CA . ILE A 1 175 ? -1.526 -0.957 8.892 1.00 96.00 175 ILE A CA 1
ATOM 1424 C C . ILE A 1 175 ? -2.208 -1.371 7.593 1.00 96.00 175 ILE A C 1
ATOM 1426 O O . ILE A 1 175 ? -2.846 -2.424 7.538 1.00 96.00 175 ILE A O 1
ATOM 1430 N N . ILE A 1 176 ? -2.013 -0.584 6.536 1.00 97.44 176 ILE A N 1
ATOM 1431 C CA . ILE A 1 176 ? -2.417 -0.908 5.163 1.00 97.44 176 ILE A CA 1
ATOM 1432 C C . ILE A 1 176 ? -1.178 -0.980 4.283 1.00 97.44 176 ILE A C 1
ATOM 1434 O O . ILE A 1 176 ? -0.368 -0.058 4.284 1.00 97.44 176 ILE A O 1
ATOM 1438 N N . ILE A 1 177 ? -1.042 -2.055 3.508 1.00 96.69 177 ILE A N 1
ATOM 1439 C CA . ILE A 1 177 ? 0.046 -2.256 2.546 1.00 96.69 177 ILE A CA 1
ATOM 1440 C C . ILE A 1 177 ? -0.561 -2.474 1.165 1.00 96.69 177 ILE A C 1
ATOM 1442 O O . ILE A 1 177 ? -1.386 -3.365 0.980 1.00 96.69 177 ILE A O 1
ATOM 1446 N N . GLN A 1 178 ? -0.120 -1.700 0.176 1.00 96.69 178 GLN A N 1
ATOM 1447 C CA . GLN A 1 178 ? -0.563 -1.810 -1.209 1.00 96.69 178 GLN A CA 1
ATOM 1448 C C . GLN A 1 178 ? 0.620 -1.941 -2.165 1.00 96.69 178 GLN A C 1
ATOM 1450 O O . GLN A 1 178 ? 1.582 -1.172 -2.104 1.00 96.69 178 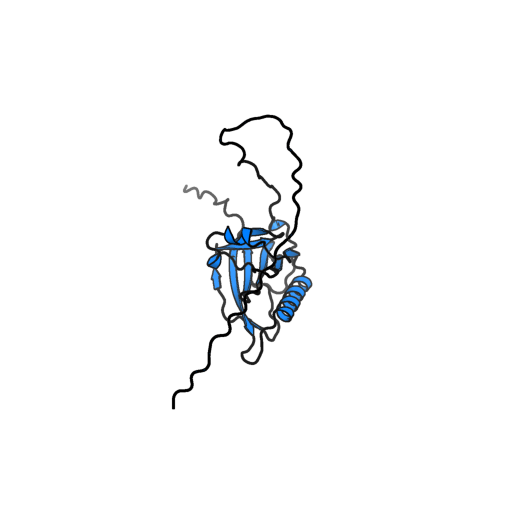GLN A O 1
ATOM 1455 N N . MET A 1 179 ? 0.512 -2.889 -3.094 1.00 94.81 179 MET A N 1
ATOM 1456 C CA . MET A 1 179 ? 1.444 -3.063 -4.204 1.00 94.81 179 MET A CA 1
ATOM 1457 C C . MET A 1 179 ? 0.811 -2.599 -5.515 1.00 94.81 179 MET A C 1
ATOM 1459 O O . MET A 1 179 ? -0.352 -2.876 -5.814 1.00 94.81 179 MET A O 1
ATOM 1463 N N . THR A 1 180 ? 1.618 -1.917 -6.323 1.00 91.81 180 THR A N 1
ATOM 1464 C CA . THR A 1 180 ? 1.201 -1.274 -7.571 1.00 91.81 180 THR A CA 1
ATOM 1465 C C . THR A 1 180 ? 2.213 -1.636 -8.660 1.00 91.81 180 THR A C 1
ATOM 1467 O O . THR A 1 180 ? 3.391 -1.823 -8.359 1.00 91.81 180 THR A O 1
ATOM 1470 N N . LEU A 1 181 ? 1.759 -1.826 -9.901 1.00 92.06 181 LEU A N 1
ATOM 1471 C CA . LEU A 1 181 ? 2.531 -2.414 -11.002 1.00 92.06 181 LEU A CA 1
ATOM 1472 C C . LEU A 1 181 ? 2.658 -1.488 -12.219 1.00 92.06 181 LEU A C 1
ATOM 1474 O O . LEU A 1 181 ? 3.608 -1.649 -12.976 1.00 92.06 181 LEU A O 1
ATOM 1478 N N . ASN A 1 182 ? 1.762 -0.506 -12.419 1.00 89.31 182 ASN A N 1
ATOM 1479 C CA . ASN A 1 182 ? 1.938 0.481 -13.501 1.00 89.31 182 ASN A CA 1
ATOM 1480 C C . ASN A 1 182 ? 3.216 1.315 -13.308 1.00 89.31 182 ASN A C 1
ATOM 1482 O O . ASN A 1 182 ? 3.897 1.646 -14.273 1.00 89.31 182 ASN A O 1
ATOM 1486 N N . SER A 1 183 ? 3.542 1.612 -12.050 1.00 88.00 183 SER A N 1
ATOM 1487 C CA . SER A 1 183 ? 4.834 2.126 -11.606 1.00 88.00 183 SER A CA 1
ATOM 1488 C C . SER A 1 183 ? 5.207 1.352 -10.342 1.00 88.00 183 SER A C 1
ATOM 1490 O O . SER A 1 183 ? 4.677 1.686 -9.279 1.00 88.00 183 SER A O 1
ATOM 1492 N N . PRO A 1 184 ? 6.026 0.284 -10.444 1.00 90.94 184 PRO A N 1
ATOM 1493 C CA . PRO A 1 184 ? 6.308 -0.627 -9.341 1.00 90.94 184 PRO A CA 1
ATOM 1494 C C . PRO A 1 184 ? 6.630 0.100 -8.039 1.00 90.94 184 PRO A C 1
ATOM 1496 O O . PRO A 1 184 ? 7.697 0.686 -7.883 1.00 90.94 184 PRO A O 1
ATOM 1499 N N . THR A 1 185 ? 5.675 0.095 -7.115 1.00 92.31 185 THR A N 1
ATOM 1500 C CA . THR A 1 185 ? 5.743 0.845 -5.858 1.00 92.31 185 THR A CA 1
ATOM 1501 C C . THR A 1 185 ? 5.030 0.048 -4.781 1.00 92.31 185 THR A C 1
ATOM 1503 O O . THR A 1 185 ? 3.938 -0.478 -5.026 1.00 92.31 185 THR A O 1
ATOM 1506 N N . VAL A 1 186 ? 5.629 0.003 -3.593 1.00 94.94 186 VAL A N 1
ATOM 1507 C CA . VAL A 1 186 ? 4.958 -0.429 -2.364 1.00 94.94 186 VAL A CA 1
ATOM 1508 C C . VAL A 1 186 ? 4.615 0.811 -1.551 1.00 94.94 186 VAL A C 1
ATOM 1510 O O . VAL A 1 186 ? 5.450 1.700 -1.356 1.00 94.94 186 VAL A O 1
ATOM 1513 N N . VAL A 1 187 ? 3.365 0.872 -1.111 1.00 95.56 187 VAL A N 1
ATOM 1514 C CA . VAL A 1 187 ? 2.837 1.933 -0.262 1.00 95.56 187 VAL A CA 1
ATOM 1515 C C . VAL A 1 187 ? 2.371 1.306 1.039 1.00 95.56 187 VAL A C 1
ATOM 1517 O O . VAL A 1 187 ? 1.630 0.328 1.010 1.00 95.56 187 VAL A O 1
ATOM 1520 N N . VAL A 1 188 ? 2.805 1.863 2.162 1.00 96.19 188 VAL A N 1
ATOM 1521 C CA . VAL A 1 188 ? 2.422 1.425 3.501 1.00 96.19 188 VAL A CA 1
ATOM 1522 C C . VAL A 1 188 ? 1.902 2.619 4.275 1.00 96.19 188 VAL A C 1
ATOM 1524 O O . VAL A 1 188 ? 2.521 3.678 4.242 1.00 96.19 188 VAL A O 1
ATOM 1527 N N . MET A 1 189 ? 0.773 2.464 4.955 1.00 96.25 189 MET A N 1
ATOM 1528 C CA . MET A 1 189 ? 0.242 3.470 5.865 1.00 96.25 189 MET A CA 1
ATOM 1529 C C . MET A 1 189 ? -0.005 2.851 7.231 1.00 96.25 189 MET A C 1
ATOM 1531 O O . MET A 1 189 ? -0.717 1.854 7.327 1.00 96.25 189 MET A O 1
ATOM 1535 N N . GLU A 1 190 ? 0.556 3.465 8.268 1.00 95.38 190 GLU A N 1
ATOM 1536 C CA . GLU A 1 190 ? 0.075 3.305 9.638 1.00 95.38 190 GLU A CA 1
ATOM 1537 C C . GLU A 1 190 ? -1.008 4.364 9.865 1.00 95.38 190 GLU A C 1
ATOM 1539 O O . GLU A 1 190 ? -0.739 5.561 9.763 1.00 95.38 190 GLU A O 1
ATOM 1544 N N . ILE A 1 191 ? -2.254 3.928 10.054 1.00 94.44 191 ILE A N 1
ATOM 1545 C CA . ILE A 1 191 ? -3.413 4.825 10.120 1.00 94.44 191 ILE A CA 1
ATOM 1546 C C . ILE A 1 191 ? -3.376 5.594 11.439 1.00 94.44 191 ILE A C 1
ATOM 1548 O O . ILE A 1 191 ? -3.288 4.995 12.513 1.00 94.44 191 ILE A O 1
ATOM 1552 N N . SER A 1 192 ? -3.488 6.920 11.357 1.00 87.12 192 SER A N 1
ATOM 1553 C CA . SER A 1 192 ? -3.598 7.757 12.548 1.00 87.12 192 SER A CA 1
ATOM 1554 C C . SER A 1 192 ? -4.943 7.495 13.237 1.00 87.12 192 SER A C 1
ATOM 1556 O O . SER A 1 192 ? -5.978 7.470 12.564 1.00 87.12 192 SER A O 1
ATOM 1558 N N . PRO A 1 193 ? -4.976 7.329 14.571 1.00 70.31 193 PRO A N 1
ATOM 1559 C CA . PRO A 1 193 ? -6.237 7.314 15.297 1.00 70.31 193 PRO A CA 1
ATOM 1560 C C . PRO A 1 193 ? -6.963 8.647 15.080 1.00 70.31 193 PRO A C 1
ATOM 1562 O O . PRO A 1 193 ? -6.332 9.701 15.052 1.00 70.31 193 PRO A O 1
ATOM 1565 N N . ASP A 1 194 ? -8.286 8.601 14.920 1.00 60.97 194 ASP A N 1
ATOM 1566 C CA . ASP A 1 194 ? -9.114 9.785 14.666 1.00 60.97 194 ASP A CA 1
ATOM 1567 C C . ASP A 1 194 ? -8.890 10.849 15.768 1.00 60.97 194 ASP A C 1
ATOM 1569 O O . ASP A 1 194 ? -9.294 10.681 16.922 1.00 60.97 194 ASP A O 1
ATOM 1573 N N . GLU A 1 195 ? -8.210 11.950 15.424 1.00 49.75 195 GLU A N 1
ATOM 1574 C CA . GLU A 1 195 ? -7.821 13.024 16.352 1.00 49.75 195 GLU A CA 1
ATOM 1575 C C . GLU A 1 195 ? -8.995 13.910 16.805 1.00 49.75 195 GLU A C 1
ATOM 1577 O O . GLU A 1 195 ? -8.799 14.935 17.469 1.00 49.75 195 GLU A O 1
ATOM 1582 N N . THR A 1 196 ? -10.245 13.536 16.515 1.00 46.53 196 THR A N 1
ATOM 1583 C CA . THR A 1 196 ? -11.440 14.281 16.954 1.00 46.53 196 THR A CA 1
ATOM 1584 C C . THR A 1 196 ? -11.555 14.467 18.477 1.00 46.53 196 THR A C 1
ATOM 1586 O O . THR A 1 196 ? -12.411 15.223 18.943 1.00 46.53 196 THR A O 1
ATOM 1589 N N . VAL A 1 197 ? -10.652 13.885 19.274 1.00 43.66 197 VAL A N 1
ATOM 1590 C CA . VAL A 1 197 ? -10.491 14.146 20.710 1.00 43.66 197 VAL A CA 1
ATOM 1591 C C . VAL A 1 197 ? -9.272 15.035 21.000 1.00 43.66 197 VAL A C 1
ATOM 1593 O O . VAL A 1 197 ? -8.426 14.710 21.833 1.00 43.66 197 VAL A O 1
ATOM 1596 N N . MET A 1 198 ? -9.194 16.227 20.404 1.00 45.94 198 MET A N 1
ATOM 1597 C CA . MET A 1 198 ? -8.389 17.290 21.015 1.00 45.94 198 MET A CA 1
ATOM 1598 C C . MET A 1 198 ? -9.003 17.645 22.378 1.00 45.94 198 MET A C 1
ATOM 1600 O O . MET A 1 198 ? -10.020 18.339 22.474 1.00 45.94 198 MET A O 1
ATOM 1604 N N . LYS A 1 199 ? -8.398 17.141 23.464 1.00 48.16 199 LYS A N 1
ATOM 1605 C CA . LYS A 1 199 ? -8.719 17.557 24.837 1.00 48.16 199 LYS A CA 1
ATOM 1606 C C . LYS A 1 199 ? -8.646 19.082 24.885 1.00 48.16 199 LYS A C 1
ATOM 1608 O O . LYS A 1 199 ? -7.581 19.652 24.673 1.00 48.16 199 LYS A O 1
ATOM 1613 N N . ARG A 1 200 ? -9.764 19.745 25.212 1.00 47.62 200 ARG A N 1
ATOM 1614 C CA . ARG A 1 200 ? -9.744 21.158 25.615 1.00 47.62 200 ARG A CA 1
ATOM 1615 C C . ARG A 1 200 ? -8.717 21.303 26.733 1.00 47.62 200 ARG A C 1
ATOM 1617 O O . ARG A 1 200 ? -8.983 20.889 27.862 1.00 47.62 200 ARG A O 1
ATOM 1624 N N . VAL A 1 201 ? -7.575 21.901 26.420 1.00 57.72 201 VAL A N 1
ATOM 1625 C CA . VAL A 1 201 ? -6.668 22.432 27.429 1.00 57.72 201 VAL A CA 1
ATOM 1626 C C . VAL A 1 201 ? -7.435 23.572 28.088 1.00 57.72 201 VAL A C 1
ATOM 1628 O O . VAL A 1 201 ? -7.713 24.594 27.459 1.00 57.72 201 VAL A O 1
ATOM 1631 N N . ARG A 1 202 ? -7.901 23.352 29.320 1.00 51.69 202 ARG A N 1
ATOM 1632 C CA . ARG A 1 202 ? -8.351 24.461 30.157 1.00 51.69 202 ARG A CA 1
ATOM 1633 C C . ARG A 1 202 ? -7.083 25.155 30.629 1.00 51.69 202 ARG A C 1
ATOM 1635 O O . ARG A 1 202 ? -6.238 24.498 31.221 1.00 51.69 202 ARG A O 1
ATOM 1642 N N . PHE A 1 203 ? -6.963 26.437 30.318 1.00 56.66 203 PHE A N 1
ATOM 1643 C CA . PHE A 1 203 ? -6.070 27.321 31.048 1.00 56.66 203 PHE A CA 1
ATOM 1644 C C . PHE A 1 203 ? -6.840 27.732 32.303 1.00 56.66 203 PHE A C 1
ATOM 1646 O O . PHE A 1 203 ? -7.881 28.387 32.196 1.00 56.66 203 PHE A O 1
ATOM 1653 N N . ASP A 1 204 ? -6.416 27.198 33.439 1.00 68.81 204 ASP A N 1
ATOM 1654 C CA . ASP A 1 204 ? -6.808 27.613 34.782 1.00 68.81 204 ASP A CA 1
ATOM 1655 C C . ASP A 1 204 ? -6.097 28.905 35.212 1.00 68.81 204 ASP A C 1
ATOM 1657 O O . ASP A 1 204 ? -4.938 29.135 34.795 1.00 68.81 204 ASP A O 1
#

Sequence (204 aa):
MIKFYPVCLVVLLTVLCGCDRQKKVEQITTVDTSANKALKQLTHKEGFDPESLNKLPLTQKDFPYFMLPEDYKVTSFKVVEYQKYYFAIHDKPTLLEGELYKTPIAVEPSKQFSESYFEKKFNNSMIAMGAELLNESEIPYQLYEQLPDYENQSSLNIGKKTYTYGFRNADGHPIIIQMTLNSPTVVVMEISPDETVMKRVRFD

Radius of gyration: 28.6 Å; chains: 1; bounding box: 72×44×107 Å

Secondary structure (DSSP, 8-state):
-------------------------------------------------GGGSPB---S--STT-----TTEEES--EEEEEEEEEEEETTEEEEEEEEEEEEEEEE-TTS---HHHHHHHHHHHHHHHTPEEEE-SPPPHHHHTT-TTHHHHB---SSSPPEEEEEE-TT--EEEEEEETTTTEEEEEEEPP-TT--------

Organism: NCBI:txid2715164

pLDDT: mean 76.89, std 22.11, range [26.72, 97.75]

Foldseek 3Di:
DDDDDDDDDDDDDDDDDDDDDDDDDDDDDDDDDDDDDDPDDPPDPPDDDLLPFAEFADPPQDPPPDDFDPQKDFPDKDWDAQAWAWDQFQLATDTFTATKIKTFMDGDPVDDDDPVVRVVVRVVRCVVRPWAWGWFAARPVVRCVPDDPCVRRYQGEDPHTKTKTWHAYPVSFIKIWIAHDVGGMIMMGRTDDDVPPPPPPDDD